Protein AF-A0A5C0B094-F1 (afdb_monomer_lite)

Organism: NCBI:txid1940612

Structure (mmCIF, N/CA/C/O backbone):
data_AF-A0A5C0B094-F1
#
_entry.id   AF-A0A5C0B094-F1
#
loop_
_atom_site.group_PDB
_atom_site.id
_atom_site.type_symbol
_atom_site.label_atom_id
_atom_site.label_alt_id
_atom_site.label_comp_id
_atom_site.label_asym_id
_atom_site.label_entity_id
_atom_site.label_seq_id
_atom_site.pdbx_PDB_ins_code
_atom_site.Cartn_x
_atom_site.Cartn_y
_atom_site.Cartn_z
_atom_site.occupancy
_atom_site.B_iso_or_equiv
_atom_site.auth_seq_id
_atom_site.auth_comp_id
_atom_site.auth_asym_id
_atom_site.auth_atom_id
_atom_site.pdbx_PDB_model_num
ATOM 1 N N . MET A 1 1 ? -52.203 -20.113 34.987 1.00 42.91 1 MET A N 1
ATOM 2 C CA . MET A 1 1 ? -51.969 -19.910 36.433 1.00 42.91 1 MET A CA 1
ATOM 3 C C . MET A 1 1 ? -53.303 -20.108 37.128 1.00 42.91 1 MET A C 1
ATOM 5 O O . MET A 1 1 ? -54.180 -19.270 36.985 1.00 42.91 1 MET A O 1
ATOM 9 N N . VAL A 1 2 ? -53.501 -21.287 37.719 1.00 36.19 2 VAL A N 1
ATOM 10 C CA . VAL A 1 2 ? -54.739 -21.667 38.413 1.00 36.19 2 VAL A CA 1
ATOM 11 C C . VAL A 1 2 ? -54.626 -21.264 39.882 1.00 36.19 2 VAL A C 1
ATOM 13 O O . VAL A 1 2 ? -53.542 -21.232 40.456 1.00 36.19 2 VAL A O 1
ATOM 16 N N . HIS A 1 3 ? -55.773 -20.882 40.415 1.00 33.16 3 HIS A N 1
ATOM 17 C CA . HIS A 1 3 ? -56.040 -20.144 41.636 1.00 33.16 3 HIS A CA 1
ATOM 18 C C . HIS A 1 3 ? -56.292 -21.091 42.838 1.00 33.16 3 HIS A C 1
ATOM 20 O O . HIS A 1 3 ? -56.773 -22.201 42.637 1.00 33.16 3 HIS A O 1
ATOM 26 N N . ILE A 1 4 ? -56.118 -20.549 44.058 1.00 37.25 4 ILE A N 1
ATOM 27 C CA . ILE A 1 4 ? -56.856 -20.841 45.321 1.00 37.25 4 ILE A CA 1
ATOM 28 C C . ILE A 1 4 ? -56.280 -21.868 46.325 1.00 37.25 4 ILE A C 1
ATOM 30 O O . ILE A 1 4 ? -55.996 -23.012 45.996 1.00 37.25 4 ILE A O 1
ATOM 34 N N . GLY A 1 5 ? -56.267 -21.437 47.602 1.00 34.44 5 GLY A N 1
ATOM 35 C CA . GLY A 1 5 ? -56.317 -22.264 48.825 1.00 34.44 5 GLY A CA 1
ATOM 36 C C . GLY A 1 5 ? -55.615 -21.590 50.021 1.00 34.44 5 GLY A C 1
ATOM 37 O O . GLY A 1 5 ? -54.413 -21.747 50.166 1.00 34.44 5 GLY A O 1
ATOM 38 N N . ALA A 1 6 ? -56.227 -20.621 50.720 1.00 42.66 6 ALA A N 1
ATOM 39 C CA . ALA A 1 6 ? -57.055 -20.767 51.943 1.00 42.66 6 ALA A CA 1
ATOM 40 C C . ALA A 1 6 ? -56.254 -21.266 53.184 1.00 42.66 6 ALA A C 1
ATOM 42 O O . ALA A 1 6 ? -55.751 -22.377 53.155 1.00 42.66 6 ALA A O 1
ATOM 43 N N . ASN A 1 7 ? -55.892 -20.440 54.182 1.00 38.09 7 ASN A N 1
ATOM 44 C CA . ASN A 1 7 ? -56.638 -19.864 55.332 1.00 38.09 7 ASN A CA 1
ATOM 45 C C . ASN A 1 7 ? -56.993 -20.844 56.483 1.00 38.09 7 ASN A C 1
ATOM 47 O O . ASN A 1 7 ? -57.361 -21.981 56.222 1.00 38.09 7 ASN A O 1
ATOM 51 N N . LEU A 1 8 ? -56.986 -20.300 57.718 1.00 37.22 8 LEU A N 1
ATOM 52 C CA . LEU A 1 8 ? -57.382 -20.838 59.048 1.00 37.22 8 LEU A CA 1
ATOM 53 C C . LEU A 1 8 ? -56.325 -21.600 59.888 1.00 37.22 8 LEU A C 1
ATOM 55 O O . LEU A 1 8 ? -55.592 -22.413 59.353 1.00 37.22 8 LEU A O 1
ATOM 59 N N . VAL A 1 9 ? -56.240 -21.531 61.230 1.00 35.84 9 VAL A N 1
ATOM 60 C CA . VAL A 1 9 ? -56.670 -20.640 62.347 1.00 35.84 9 VAL A CA 1
ATOM 61 C C . VAL A 1 9 ? -56.377 -21.437 63.645 1.00 35.84 9 VAL A C 1
ATOM 63 O O . VAL A 1 9 ? -56.711 -22.611 63.723 1.00 35.84 9 VAL A O 1
ATOM 66 N N . TYR A 1 10 ? -55.741 -20.778 64.624 1.00 33.78 10 TYR A N 1
ATOM 67 C CA . TYR A 1 10 ? -55.769 -20.928 66.099 1.00 33.78 10 TYR A CA 1
ATOM 68 C C . TYR A 1 10 ? -55.875 -22.298 66.807 1.00 33.78 10 TYR A C 1
ATOM 70 O O . TYR A 1 10 ? -56.835 -23.044 66.635 1.00 33.78 10 TYR A O 1
ATOM 78 N N . ARG A 1 11 ? -55.058 -22.455 67.866 1.00 35.25 11 ARG A N 1
ATOM 79 C CA . ARG A 1 11 ? -55.549 -22.909 69.186 1.00 35.25 11 ARG A CA 1
ATOM 80 C C . ARG A 1 11 ? -54.602 -22.525 70.332 1.00 35.25 11 ARG A C 1
ATOM 82 O O . ARG A 1 11 ? -53.467 -22.984 70.386 1.00 35.25 11 ARG A O 1
ATOM 89 N N . LEU A 1 12 ? -55.102 -21.692 71.247 1.00 39.09 12 LEU A N 1
ATOM 90 C CA . LEU A 1 12 ? -54.618 -21.573 72.624 1.00 39.09 12 LEU A CA 1
ATOM 91 C C . LEU A 1 12 ? -55.145 -22.760 73.440 1.00 39.09 12 LEU A C 1
ATOM 93 O O . LEU A 1 12 ? -56.328 -23.075 73.329 1.00 39.09 12 LEU A O 1
ATOM 97 N N . SER A 1 13 ? -54.308 -23.304 74.325 1.00 37.84 13 SER A N 1
ATOM 98 C CA . SER A 1 13 ? -54.742 -24.080 75.491 1.00 37.84 13 SER A CA 1
ATOM 99 C C . SER A 1 13 ? -53.797 -23.804 76.661 1.00 37.84 13 SER A C 1
ATOM 101 O O . SER A 1 13 ? -52.600 -24.065 76.580 1.00 37.84 13 SER A O 1
ATOM 103 N N . ALA A 1 14 ? -54.358 -23.250 77.732 1.00 37.66 14 ALA A N 1
ATOM 104 C CA . ALA A 1 14 ? -53.760 -23.123 79.056 1.00 37.66 14 ALA A CA 1
ATOM 105 C C . ALA A 1 14 ? -54.106 -24.358 79.906 1.00 37.66 14 ALA A C 1
ATOM 107 O O . ALA A 1 14 ? -55.192 -24.902 79.721 1.00 37.66 14 ALA A O 1
ATOM 108 N N . HIS A 1 15 ? -53.251 -24.745 80.864 1.00 33.81 15 HIS A N 1
ATOM 109 C CA . HIS A 1 15 ? -53.662 -25.441 82.098 1.00 33.81 15 HIS A CA 1
ATOM 110 C C . HIS A 1 15 ? -52.531 -25.500 83.162 1.00 33.81 15 HIS A C 1
ATOM 112 O O . HIS A 1 15 ? -51.389 -25.192 82.818 1.00 33.81 15 HIS A O 1
ATOM 118 N N . PRO A 1 16 ? -52.847 -25.778 84.450 1.00 53.91 16 PRO A N 1
ATOM 119 C CA . PRO A 1 16 ? -52.242 -25.169 85.634 1.00 53.91 16 PRO A CA 1
ATOM 120 C C . PRO A 1 16 ? -51.626 -26.243 86.568 1.00 53.91 16 PRO A C 1
ATOM 122 O O . PRO A 1 16 ? -51.658 -27.424 86.248 1.00 53.91 16 PRO A O 1
ATOM 125 N N . ASP A 1 17 ? -51.034 -25.828 87.694 1.00 35.38 17 ASP A N 1
ATOM 126 C CA . ASP A 1 17 ? -51.222 -26.404 89.046 1.00 35.38 17 ASP A CA 1
ATOM 127 C C . ASP A 1 17 ? -50.037 -26.135 90.006 1.00 35.38 17 ASP A C 1
ATOM 129 O O . ASP A 1 17 ? -48.860 -26.203 89.660 1.00 35.38 17 ASP A O 1
ATOM 133 N N . CYS A 1 18 ? -50.432 -25.772 91.231 1.00 27.92 18 CYS A N 1
ATOM 134 C CA . CYS A 1 18 ? -49.717 -25.446 92.484 1.00 27.92 18 CYS A CA 1
ATOM 135 C C . CYS A 1 18 ? -49.168 -26.709 93.230 1.00 27.92 18 CYS A C 1
ATOM 137 O O . CYS A 1 18 ? -49.276 -27.790 92.659 1.00 27.92 18 CYS A O 1
ATOM 139 N N . PRO A 1 19 ? -48.747 -26.711 94.536 1.00 46.91 19 PRO A N 1
ATOM 140 C CA . PRO A 1 19 ? -48.238 -25.682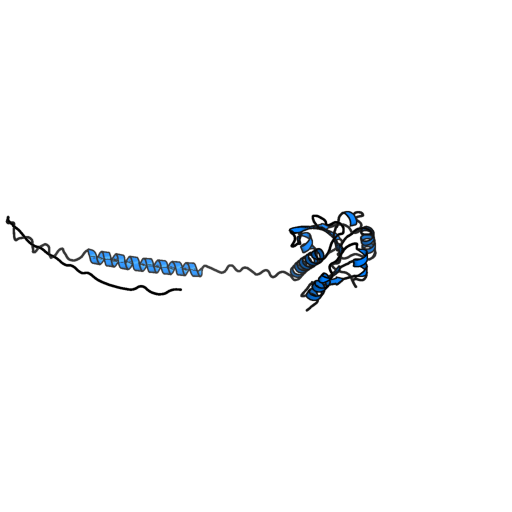 95.482 1.00 46.91 19 PRO A CA 1
ATOM 141 C C . PRO A 1 19 ? -46.984 -26.089 96.340 1.00 46.91 19 PRO A C 1
ATOM 143 O O . PRO A 1 19 ? -46.511 -27.218 96.348 1.00 46.91 19 PRO A O 1
ATOM 146 N N . ALA A 1 20 ? -46.516 -25.099 97.120 1.00 37.19 20 ALA A N 1
ATOM 147 C CA . ALA A 1 20 ? -45.678 -25.027 98.343 1.00 37.19 20 ALA A CA 1
ATOM 148 C C . ALA A 1 20 ? -45.355 -26.268 99.223 1.00 37.19 20 ALA A C 1
ATOM 150 O O . ALA A 1 20 ? -46.263 -27.043 99.492 1.00 37.19 20 ALA A O 1
ATOM 151 N N . TYR A 1 21 ? -44.164 -26.279 99.888 1.00 28.89 21 TYR A N 1
ATOM 152 C CA . TYR A 1 21 ? -44.051 -26.398 101.371 1.00 28.89 21 TYR A CA 1
ATOM 153 C C . TYR A 1 21 ? -42.651 -26.206 102.052 1.00 28.89 21 TYR A C 1
ATOM 155 O O . TYR A 1 21 ? -41.648 -26.742 101.601 1.00 28.89 21 TYR A O 1
ATOM 163 N N . ARG A 1 22 ? -42.694 -25.555 103.239 1.00 33.38 22 ARG A N 1
ATOM 164 C CA . ARG A 1 22 ? -41.908 -25.660 104.514 1.00 33.38 22 ARG A CA 1
ATOM 165 C C . ARG A 1 22 ? -40.451 -25.118 104.707 1.00 33.38 22 ARG A C 1
ATOM 167 O O . ARG A 1 22 ? -39.481 -25.639 104.181 1.00 33.38 22 ARG A O 1
ATOM 174 N N . ARG A 1 23 ? -40.337 -24.126 105.624 1.00 39.03 23 ARG A N 1
ATOM 175 C CA . ARG A 1 23 ? -39.177 -23.653 106.463 1.00 39.03 23 ARG A CA 1
ATOM 176 C C . ARG A 1 23 ? -38.943 -24.605 107.691 1.00 39.03 23 ARG A C 1
ATOM 178 O O . ARG A 1 23 ? -39.805 -25.480 107.804 1.00 39.03 23 ARG A O 1
ATOM 185 N N . PRO A 1 24 ? -37.974 -24.464 108.668 1.00 44.94 24 PRO A N 1
ATOM 186 C CA . PRO A 1 24 ? -37.233 -23.254 109.142 1.00 44.94 24 PRO A CA 1
ATOM 187 C C . PRO A 1 24 ? -35.789 -23.401 109.754 1.00 44.94 24 PRO A C 1
ATOM 189 O O . PRO A 1 24 ? -35.193 -24.467 109.722 1.00 44.94 24 PRO A O 1
ATOM 192 N N . ALA A 1 25 ? -35.316 -22.300 110.390 1.00 30.53 25 ALA A N 1
ATOM 193 C CA . ALA A 1 25 ? -34.188 -22.106 111.343 1.00 30.53 25 ALA A CA 1
ATOM 194 C C . ALA A 1 25 ? -32.814 -21.708 110.736 1.00 30.53 25 ALA A C 1
ATOM 196 O O . ALA A 1 25 ? -32.435 -22.220 109.700 1.00 30.53 25 ALA A O 1
ATOM 197 N N . CYS A 1 26 ? -31.994 -20.795 111.282 1.00 30.28 26 CYS A N 1
ATOM 198 C CA . CYS A 1 26 ? -31.937 -20.204 112.619 1.00 30.28 26 CYS A CA 1
ATOM 199 C C . CYS A 1 26 ? -31.184 -18.841 112.608 1.00 30.28 26 CYS A C 1
ATOM 201 O O . CYS A 1 26 ? -30.112 -18.733 112.027 1.00 30.28 26 CYS A O 1
ATOM 203 N N . ARG A 1 27 ? -31.772 -17.822 113.256 1.00 33.25 27 ARG A N 1
ATOM 204 C CA . ARG A 1 27 ? -31.169 -16.771 114.117 1.00 33.25 27 ARG A CA 1
ATOM 205 C C . ARG A 1 27 ? -29.720 -16.304 113.829 1.00 33.25 27 ARG A C 1
ATOM 207 O O . ARG A 1 27 ? -28.769 -17.014 114.126 1.00 33.25 27 ARG A O 1
ATOM 214 N N . GLY A 1 28 ? -29.549 -15.037 113.433 1.00 30.48 28 GLY A N 1
ATOM 215 C CA . GLY A 1 28 ? -28.223 -14.411 113.399 1.00 30.48 28 GLY A CA 1
ATOM 216 C C . GLY A 1 28 ? -28.200 -12.921 113.050 1.00 30.48 28 GLY A C 1
ATOM 217 O O . GLY A 1 28 ? -27.904 -12.558 111.925 1.00 30.48 28 GLY A O 1
ATOM 218 N N . ILE A 1 29 ? -28.431 -12.084 114.062 1.00 40.84 29 ILE A N 1
ATOM 219 C CA . ILE A 1 29 ? -27.673 -10.839 114.289 1.00 40.84 29 ILE A CA 1
ATOM 220 C C . ILE A 1 29 ? -28.036 -9.633 113.400 1.00 40.84 29 ILE A C 1
ATOM 222 O O . ILE A 1 29 ? -27.498 -9.335 112.337 1.00 40.84 29 ILE A O 1
ATOM 226 N N . PHE A 1 30 ? -28.951 -8.876 113.986 1.00 42.19 30 PHE A N 1
ATOM 227 C CA . PHE A 1 30 ? -29.406 -7.534 113.674 1.00 42.19 30 PHE A CA 1
ATOM 228 C C . PHE A 1 30 ? -28.309 -6.502 114.026 1.00 42.19 30 PHE A C 1
ATOM 230 O O . PHE A 1 30 ? -28.431 -5.819 115.033 1.00 42.19 30 PHE A O 1
ATOM 237 N N . GLN A 1 31 ? -27.189 -6.415 113.285 1.00 44.16 31 GLN A N 1
ATOM 238 C CA . GLN A 1 31 ? -26.173 -5.380 113.596 1.00 44.16 31 GLN A CA 1
ATOM 239 C C . GLN A 1 31 ? -25.167 -5.002 112.485 1.00 44.16 31 GLN A C 1
ATOM 241 O O . GLN A 1 31 ? -24.074 -4.539 112.788 1.00 44.16 31 GLN A O 1
ATOM 246 N N . LEU A 1 32 ? -25.510 -5.151 111.197 1.00 42.59 32 LEU A N 1
ATOM 247 C CA . LEU A 1 32 ? -24.609 -4.789 110.075 1.00 42.59 32 LEU A CA 1
ATOM 248 C C . LEU A 1 32 ? -25.243 -3.902 108.984 1.00 42.59 32 LEU A C 1
ATOM 250 O O . LEU A 1 32 ? -24.597 -3.579 107.988 1.00 42.59 32 LEU A O 1
ATOM 254 N N . PHE A 1 33 ? -26.485 -3.446 109.172 1.00 43.88 33 PHE A N 1
ATOM 255 C CA . PHE A 1 33 ? -27.233 -2.743 108.120 1.00 43.88 33 PHE A CA 1
ATOM 256 C C . PHE A 1 33 ? -26.953 -1.237 107.978 1.00 43.88 33 PHE A C 1
ATOM 258 O O . PHE A 1 33 ? -27.402 -0.652 106.998 1.00 43.88 33 PHE A O 1
ATOM 265 N N . LEU A 1 34 ? -26.174 -0.603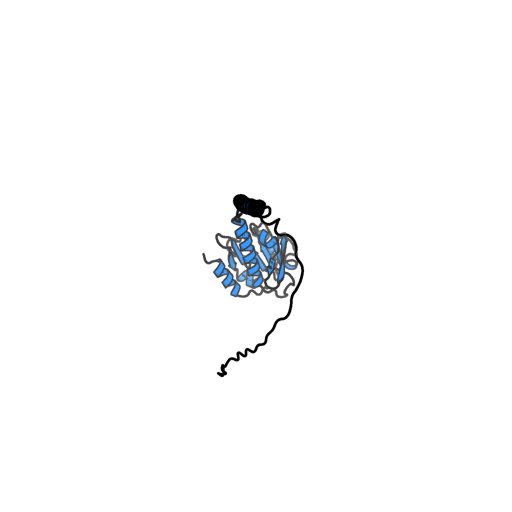 108.865 1.00 43.78 34 LEU A N 1
ATOM 266 C CA . LEU A 1 34 ? -25.844 0.828 108.722 1.00 43.78 34 LEU A CA 1
ATOM 267 C C . LEU A 1 34 ? -24.475 1.125 108.085 1.00 43.78 34 LEU A C 1
ATOM 269 O O . LEU A 1 34 ? -24.241 2.256 107.674 1.00 43.78 34 LEU A O 1
ATOM 273 N N . ILE A 1 35 ? -23.586 0.136 107.942 1.00 44.19 35 ILE A N 1
ATOM 274 C CA . ILE A 1 35 ? -22.227 0.368 107.404 1.00 44.19 35 ILE A CA 1
ATOM 275 C C . ILE A 1 35 ? -22.131 0.027 105.903 1.00 44.19 35 ILE A C 1
ATOM 277 O O . ILE A 1 35 ? -21.307 0.596 105.191 1.00 44.19 35 ILE A O 1
ATOM 281 N N . SER A 1 36 ? -23.039 -0.796 105.362 1.00 43.00 36 SER A N 1
ATOM 282 C CA . SER A 1 36 ? -23.061 -1.109 103.918 1.00 43.00 36 SER A CA 1
ATOM 283 C C . SER A 1 36 ? -23.667 -0.011 103.030 1.00 43.00 36 SER A C 1
ATOM 285 O O . SER A 1 36 ? -23.481 -0.049 101.816 1.00 43.00 36 SER A O 1
ATOM 287 N N . PHE A 1 37 ? -24.363 0.986 103.589 1.00 45.00 37 PHE A N 1
ATOM 288 C CA . PHE A 1 37 ? -25.026 2.015 102.773 1.00 45.00 37 PHE A CA 1
ATOM 289 C C . PHE A 1 37 ? -24.118 3.209 102.419 1.00 45.00 37 PHE A C 1
ATOM 291 O O . PHE A 1 37 ? -24.339 3.860 101.402 1.00 45.00 37 PHE A O 1
ATOM 298 N N . LEU A 1 38 ? -23.042 3.461 103.178 1.00 45.78 38 LEU A N 1
ATOM 299 C CA . LEU A 1 38 ? -22.130 4.591 102.921 1.00 45.78 38 LEU A CA 1
ATOM 300 C C . LEU A 1 38 ? -20.910 4.250 102.044 1.00 45.78 38 LEU A C 1
ATOM 302 O O . LEU A 1 38 ? -20.264 5.158 101.533 1.00 45.78 38 LEU A O 1
ATOM 306 N N . LEU A 1 39 ? -20.634 2.969 101.777 1.00 45.25 39 LEU A N 1
ATOM 307 C CA . LEU A 1 39 ? -19.589 2.534 100.828 1.00 45.25 39 LEU A CA 1
ATOM 308 C C . LEU A 1 39 ? -20.129 2.213 99.419 1.00 45.25 39 LEU A C 1
ATOM 310 O O . LEU A 1 39 ? -19.371 1.831 98.531 1.00 45.25 39 LEU A O 1
ATOM 314 N N . SER A 1 40 ? -21.432 2.411 99.183 1.00 50.41 40 SER A N 1
ATOM 315 C CA . SER A 1 40 ? -22.095 2.155 97.894 1.00 50.41 40 SER A CA 1
ATOM 316 C C . SER A 1 40 ? -22.071 3.347 96.919 1.00 50.41 40 SER A C 1
ATOM 318 O O . SER A 1 40 ? -22.579 3.220 95.797 1.00 50.41 40 SER A O 1
ATOM 320 N N . LEU A 1 41 ? -21.491 4.503 97.269 1.00 48.44 41 LEU A N 1
ATOM 321 C CA . LEU A 1 41 ? -21.386 5.622 96.323 1.00 48.44 41 LEU A CA 1
ATOM 322 C C . LEU A 1 41 ? -20.158 5.500 95.393 1.00 48.44 41 LEU A C 1
ATOM 324 O O . LEU A 1 41 ? -19.124 6.129 95.560 1.00 48.44 41 LEU A O 1
ATOM 328 N N . GLN A 1 42 ? -20.374 4.697 94.348 1.00 55.31 42 GLN A N 1
ATOM 329 C CA . GLN A 1 42 ? -19.994 4.933 92.945 1.00 55.31 42 GLN A CA 1
ATOM 330 C C . GLN A 1 42 ? -18.505 4.973 92.512 1.00 55.31 42 GLN A C 1
ATOM 332 O O . GLN A 1 42 ? -17.994 6.032 92.154 1.00 55.31 42 GLN A O 1
ATOM 337 N N . PRO A 1 43 ? -17.874 3.808 92.250 1.00 48.06 43 PRO A N 1
ATOM 338 C CA . PRO A 1 43 ? -16.715 3.707 91.352 1.00 48.06 43 PRO A CA 1
ATOM 339 C C . PRO A 1 43 ? -17.094 3.397 89.884 1.00 48.06 43 PRO A C 1
ATOM 341 O O . PRO A 1 43 ? -16.265 3.491 88.978 1.00 48.06 43 PRO A O 1
ATOM 344 N N . SER A 1 44 ? -18.346 3.017 89.600 1.00 51.75 44 SER A N 1
ATOM 345 C CA . SER A 1 44 ? -18.745 2.468 88.292 1.00 51.75 44 SER A CA 1
ATOM 346 C C . SER A 1 44 ? -19.170 3.517 87.256 1.00 51.75 44 SER A C 1
ATOM 348 O O . SER A 1 44 ? -19.020 3.278 86.055 1.00 51.75 44 SER A O 1
ATOM 350 N N . LEU A 1 45 ? -19.652 4.694 87.676 1.00 51.34 45 LEU A N 1
ATOM 351 C CA . LEU A 1 45 ? -20.075 5.758 86.754 1.00 51.34 45 LEU A CA 1
ATOM 352 C C . LEU A 1 45 ? -18.912 6.633 86.269 1.00 51.34 45 LEU A C 1
ATOM 354 O O . LEU A 1 45 ? -18.925 7.054 85.112 1.00 51.34 45 LEU A O 1
ATOM 358 N N . LEU A 1 46 ? -17.875 6.839 87.088 1.00 50.50 46 LEU A N 1
ATOM 359 C CA . LEU A 1 46 ? -16.676 7.580 86.678 1.00 50.50 46 LEU A CA 1
ATOM 360 C C . LEU A 1 46 ? -15.884 6.800 85.615 1.00 50.50 46 LEU A C 1
ATOM 362 O O . LEU A 1 46 ? -15.501 7.354 84.587 1.00 50.50 46 LEU A O 1
ATOM 366 N N . ARG A 1 47 ? -15.750 5.477 85.793 1.00 51.69 47 ARG A N 1
ATOM 367 C CA . ARG A 1 47 ? -15.085 4.576 84.835 1.00 51.69 47 ARG A CA 1
ATOM 368 C C . ARG A 1 47 ? -15.830 4.492 83.497 1.00 51.69 47 ARG A C 1
ATOM 370 O O . ARG A 1 47 ? -15.202 4.473 82.441 1.00 51.69 47 ARG A O 1
ATOM 377 N N . ARG A 1 48 ? -17.170 4.504 83.527 1.00 50.19 48 ARG A N 1
ATOM 378 C CA . ARG A 1 48 ? -18.020 4.543 82.321 1.00 50.19 48 ARG A CA 1
ATOM 379 C C . ARG A 1 48 ? -17.968 5.900 81.614 1.00 50.19 48 ARG A C 1
ATOM 381 O O . ARG A 1 48 ? -17.921 5.928 80.385 1.00 50.19 48 ARG A O 1
ATOM 388 N N . ARG A 1 49 ? -17.915 7.013 82.358 1.00 50.56 49 ARG A N 1
ATOM 389 C CA . ARG A 1 49 ? -17.753 8.359 81.782 1.00 50.56 49 ARG A CA 1
ATOM 390 C C . ARG A 1 49 ? -16.374 8.539 81.141 1.00 50.56 49 ARG A C 1
ATOM 392 O O . ARG A 1 49 ? -16.340 8.927 79.976 1.00 50.56 49 ARG A O 1
ATOM 399 N N . LEU A 1 50 ? -15.277 8.153 81.808 1.00 51.12 50 LEU A N 1
ATOM 400 C CA . LEU A 1 50 ? -13.927 8.188 81.220 1.00 51.12 50 LEU A CA 1
ATOM 401 C C . LEU A 1 50 ? -13.819 7.315 79.959 1.00 51.12 50 LEU A C 1
ATOM 403 O O . LEU A 1 50 ? -13.310 7.782 78.945 1.00 51.12 50 LEU A O 1
ATOM 407 N N . ALA A 1 51 ? -14.365 6.095 79.972 1.00 54.91 51 ALA A N 1
ATOM 408 C CA . ALA A 1 51 ? -14.372 5.225 78.792 1.00 54.91 51 ALA A CA 1
ATOM 409 C C . ALA A 1 51 ? -15.203 5.805 77.629 1.00 54.91 51 ALA A C 1
ATOM 411 O O . ALA A 1 51 ? -14.823 5.668 76.468 1.00 54.91 51 ALA A O 1
ATOM 412 N N . SER A 1 52 ? -16.317 6.489 77.920 1.00 53.75 52 SER A N 1
ATOM 413 C CA . SER A 1 52 ? -17.160 7.124 76.896 1.00 53.75 52 SER A CA 1
ATOM 414 C C . SER A 1 52 ? -16.514 8.362 76.265 1.00 53.75 52 SER A C 1
ATOM 416 O O . SER A 1 52 ? -16.635 8.562 75.057 1.00 53.75 52 SER A O 1
ATOM 418 N N . VAL A 1 53 ? -15.782 9.155 77.055 1.00 59.31 53 VAL A N 1
ATOM 419 C CA . VAL A 1 53 ? -15.020 10.319 76.578 1.00 59.31 53 VAL A CA 1
ATOM 420 C C . VAL A 1 53 ? -13.819 9.852 75.758 1.00 59.31 53 VAL A C 1
ATOM 422 O O . VAL A 1 53 ? -13.612 10.341 74.653 1.00 59.31 53 VAL A O 1
ATOM 425 N N . HIS A 1 54 ? -13.106 8.820 76.219 1.00 58.19 54 HIS A N 1
ATOM 426 C CA . HIS A 1 54 ? -11.982 8.231 75.490 1.00 58.19 54 HIS A CA 1
ATOM 427 C C . HIS A 1 54 ? -12.418 7.620 74.147 1.00 58.19 54 HIS A C 1
ATOM 429 O O . HIS A 1 54 ? -11.732 7.780 73.140 1.00 58.19 54 HIS A O 1
ATOM 435 N N . ARG A 1 55 ? -13.589 6.968 74.092 1.00 57.84 55 ARG A N 1
ATOM 436 C CA . ARG A 1 55 ? -14.145 6.397 72.853 1.00 57.84 55 ARG A CA 1
ATOM 437 C C . ARG A 1 55 ? -14.593 7.480 71.863 1.00 57.84 55 ARG A C 1
ATOM 439 O O . ARG A 1 55 ? -14.397 7.310 70.666 1.00 57.84 55 ARG A O 1
ATOM 446 N N . ARG A 1 56 ? -15.136 8.604 72.352 1.00 62.00 56 ARG A N 1
ATOM 447 C CA . ARG A 1 56 ? -15.509 9.773 71.529 1.00 62.00 56 ARG A CA 1
ATOM 448 C C . ARG A 1 56 ? -14.286 10.537 71.008 1.00 62.00 56 ARG A C 1
ATOM 450 O O . ARG A 1 56 ? -14.282 10.905 69.840 1.00 62.00 56 ARG A O 1
ATOM 457 N N . CYS A 1 57 ? -13.235 10.699 71.816 1.00 59.78 57 CYS A N 1
ATOM 458 C CA . CYS A 1 57 ? -11.969 11.291 71.370 1.00 59.78 57 CYS A CA 1
ATOM 459 C C . CYS A 1 57 ? -11.251 10.409 70.341 1.00 59.78 57 CYS A C 1
ATOM 461 O O . CYS A 1 57 ? -10.811 10.921 69.318 1.00 59.78 57 CYS A O 1
ATOM 463 N N . LEU A 1 58 ? -11.187 9.088 70.553 1.00 58.50 58 LEU A N 1
ATOM 464 C CA . LEU A 1 58 ? -10.592 8.164 69.580 1.00 58.50 58 LEU A CA 1
ATOM 465 C C . LEU A 1 58 ? -11.350 8.165 68.246 1.00 58.50 58 LEU A C 1
ATOM 467 O O . LEU A 1 58 ? -10.718 8.186 67.193 1.00 58.50 58 LEU A O 1
ATOM 471 N N . LEU A 1 59 ? -12.688 8.204 68.273 1.00 59.84 59 LEU A N 1
ATOM 472 C CA . LEU A 1 59 ? -13.507 8.347 67.063 1.00 59.84 59 LEU A CA 1
ATOM 473 C C . LEU A 1 59 ? -13.256 9.688 66.355 1.00 59.84 59 LEU A C 1
ATOM 475 O O . LEU A 1 59 ? -13.076 9.699 65.143 1.00 59.84 59 LEU A O 1
ATOM 479 N N . GLY A 1 60 ? -13.170 10.798 67.095 1.00 63.16 60 GLY A N 1
ATOM 480 C CA . GLY A 1 60 ? -12.861 12.117 66.531 1.00 63.16 60 GLY A CA 1
ATOM 481 C C . GLY A 1 60 ? -11.472 12.191 65.887 1.00 63.16 60 GLY A C 1
ATOM 482 O O . GLY A 1 60 ? -11.343 12.687 64.772 1.00 63.16 60 GLY A O 1
ATOM 483 N N . ILE A 1 61 ? -10.448 11.631 66.542 1.00 66.06 61 ILE A N 1
ATOM 484 C CA . ILE A 1 61 ? -9.069 11.571 66.023 1.00 66.06 61 ILE A CA 1
ATOM 485 C C . ILE A 1 61 ? -8.995 10.681 64.774 1.00 66.06 61 ILE A C 1
ATOM 487 O O . ILE A 1 61 ? -8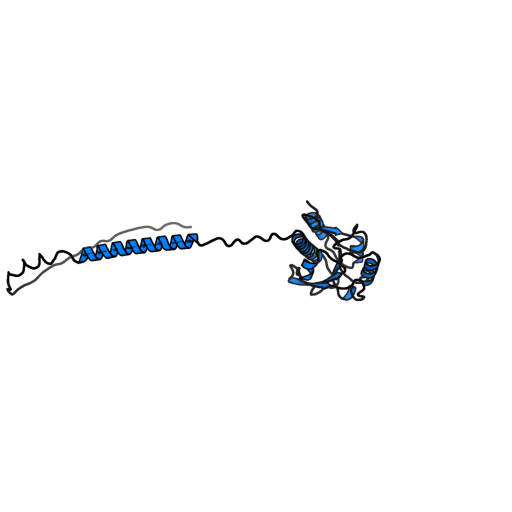.320 11.033 63.810 1.00 66.06 61 ILE A O 1
ATOM 491 N N . SER A 1 62 ? -9.740 9.570 64.753 1.00 61.62 62 SER A N 1
ATOM 492 C CA . SER A 1 62 ? -9.828 8.681 63.584 1.00 61.62 62 SER A CA 1
ATOM 493 C C . SER A 1 62 ? -10.466 9.388 62.384 1.00 61.62 62 SER A C 1
ATOM 495 O O . SER A 1 62 ? -9.961 9.291 61.271 1.00 61.62 62 SER A O 1
ATOM 497 N N . ILE A 1 63 ? -11.546 10.146 62.607 1.00 63.31 63 ILE A N 1
ATOM 498 C CA . ILE A 1 63 ? -12.233 10.906 61.551 1.00 63.31 63 ILE A CA 1
ATOM 499 C C . ILE A 1 63 ? -11.336 12.038 61.020 1.00 63.31 63 ILE A C 1
ATOM 501 O O . ILE A 1 63 ? -11.260 12.234 59.807 1.00 63.31 63 ILE A O 1
ATOM 505 N N . LEU A 1 64 ? -10.600 12.736 61.895 1.00 60.97 64 LEU A N 1
ATOM 506 C CA . LEU A 1 64 ? -9.662 13.786 61.481 1.00 60.97 64 LEU A CA 1
ATOM 507 C C . LEU A 1 64 ? -8.477 13.221 60.677 1.00 60.97 64 LEU A C 1
ATOM 509 O O . LEU A 1 64 ? -8.076 13.819 59.682 1.00 60.97 64 LEU A O 1
ATOM 513 N N . ALA A 1 65 ? -7.952 12.054 61.065 1.00 60.56 65 ALA A N 1
ATOM 514 C CA . ALA A 1 65 ? -6.867 11.375 60.354 1.00 60.56 65 ALA A CA 1
ATOM 515 C C . ALA A 1 65 ? -7.297 10.893 58.957 1.00 60.56 65 ALA A C 1
ATOM 517 O O . ALA A 1 65 ? -6.562 11.080 57.990 1.00 60.56 65 ALA A O 1
ATOM 518 N N . ILE A 1 66 ? -8.513 10.349 58.822 1.00 61.09 66 ILE A N 1
ATOM 519 C CA . ILE A 1 66 ? -9.074 9.948 57.520 1.00 61.09 66 ILE A CA 1
ATOM 520 C C . ILE A 1 66 ? -9.282 11.177 56.618 1.00 61.09 66 ILE A C 1
ATOM 522 O O . ILE A 1 66 ? -8.961 11.128 55.430 1.00 61.09 66 ILE A O 1
ATOM 526 N N . SER A 1 67 ? -9.739 12.301 57.182 1.00 59.59 67 SER A N 1
ATOM 527 C CA . SER A 1 67 ? -9.884 13.563 56.443 1.00 59.59 67 SER A CA 1
ATOM 528 C C . SER A 1 67 ? -8.539 14.141 55.982 1.00 59.59 67 SER A C 1
ATOM 530 O O . SER A 1 67 ? -8.478 14.712 54.896 1.00 59.59 67 SER A O 1
ATOM 532 N N . LEU A 1 68 ? -7.462 13.974 56.761 1.00 57.84 68 LEU A N 1
ATOM 533 C CA . LEU A 1 68 ? -6.105 14.404 56.390 1.00 57.84 68 LEU A CA 1
ATOM 534 C C . LEU A 1 68 ? -5.459 13.495 55.327 1.00 57.84 68 LEU A C 1
ATOM 536 O O . LEU A 1 68 ? -4.666 13.959 54.507 1.00 57.84 68 LEU A O 1
ATOM 540 N N . CYS A 1 69 ? -5.804 12.204 55.302 1.00 54.22 69 CYS A N 1
ATOM 541 C CA . CYS A 1 69 ? -5.368 11.290 54.243 1.00 54.22 69 CYS A CA 1
ATOM 542 C C . CYS A 1 69 ? -6.072 11.576 52.905 1.00 54.22 69 CYS A C 1
ATOM 544 O O . CYS A 1 69 ? -5.447 11.445 51.854 1.00 54.22 69 CYS A O 1
ATOM 546 N N . ALA A 1 70 ? -7.331 12.027 52.929 1.00 54.91 70 ALA A N 1
ATOM 547 C CA . ALA A 1 70 ? -8.080 12.367 51.718 1.00 54.91 70 ALA A CA 1
ATOM 548 C C . ALA A 1 70 ? -7.565 13.639 51.012 1.00 54.91 70 ALA A C 1
ATOM 550 O O . ALA A 1 70 ? -7.688 13.750 49.795 1.00 54.91 70 ALA A O 1
ATOM 551 N N . THR A 1 71 ? -6.934 14.577 51.731 1.00 55.53 71 THR A N 1
ATOM 552 C CA . THR A 1 71 ? -6.377 15.809 51.135 1.00 55.53 71 THR A CA 1
ATOM 553 C C . THR A 1 71 ? -5.025 15.615 50.441 1.00 55.53 71 THR A C 1
ATOM 555 O O . THR A 1 71 ? -4.603 16.482 49.680 1.00 55.53 71 THR A O 1
ATOM 558 N N . ASN A 1 72 ? -4.353 14.479 50.667 1.00 54.44 72 ASN A N 1
ATOM 559 C CA . ASN A 1 72 ? -3.052 14.162 50.064 1.00 54.44 72 ASN A CA 1
ATOM 560 C C . ASN A 1 72 ? -3.140 13.212 48.862 1.00 54.44 72 ASN A C 1
ATOM 562 O O . ASN A 1 72 ? -2.109 12.909 48.261 1.00 54.44 72 ASN A O 1
ATOM 566 N N . ALA A 1 73 ? -4.344 12.798 48.454 1.00 54.72 73 ALA A N 1
ATOM 567 C CA . ALA A 1 73 ? -4.570 12.191 47.146 1.00 54.72 73 ALA A CA 1
ATOM 568 C C . ALA A 1 73 ? -4.489 13.282 46.062 1.00 54.72 73 ALA A C 1
ATOM 570 O O . ALA A 1 73 ? -5.475 13.640 45.421 1.00 54.72 73 ALA A O 1
ATOM 571 N N . ARG A 1 74 ? -3.301 13.876 45.903 1.00 55.59 74 ARG A N 1
ATOM 572 C CA . ARG A 1 74 ? -3.002 14.720 44.753 1.00 55.59 74 ARG A CA 1
ATOM 573 C C . ARG A 1 74 ? -3.098 13.854 43.505 1.00 55.59 74 ARG A C 1
ATOM 575 O O . ARG A 1 74 ? -2.487 12.790 43.428 1.00 55.59 74 ARG A O 1
ATOM 582 N N . ALA A 1 75 ? -3.914 14.338 42.578 1.00 53.94 75 ALA A N 1
ATOM 583 C CA . ALA A 1 75 ? -4.096 13.832 41.235 1.00 53.94 75 ALA A CA 1
ATOM 584 C C . ALA A 1 75 ? -2.755 13.426 40.610 1.00 53.94 75 ALA A C 1
ATOM 586 O O . ALA A 1 75 ? -1.806 14.208 40.583 1.00 53.94 75 ALA A O 1
ATOM 587 N N . GLN A 1 76 ? -2.679 12.199 40.101 1.00 61.12 76 GLN A N 1
ATOM 588 C CA . GLN A 1 76 ? -1.702 11.887 39.069 1.00 61.12 76 GLN A CA 1
ATOM 589 C C . GLN A 1 76 ? -2.138 12.655 37.823 1.00 61.12 76 GLN A C 1
ATOM 591 O O . GLN A 1 76 ? -3.108 12.271 37.170 1.00 61.12 76 GLN A O 1
ATOM 596 N N . ASP A 1 77 ? -1.444 13.751 37.520 1.00 50.62 77 ASP A N 1
ATOM 597 C CA . ASP A 1 77 ? -1.505 14.391 36.210 1.00 50.62 77 ASP A CA 1
ATOM 598 C C . ASP A 1 77 ? -0.958 13.393 35.182 1.00 50.62 77 ASP A C 1
ATOM 600 O O . ASP A 1 77 ? 0.237 13.338 34.890 1.00 50.62 77 ASP A O 1
ATOM 604 N N . ILE A 1 78 ? -1.838 12.547 34.644 1.00 60.97 78 ILE A N 1
ATOM 605 C CA . ILE A 1 78 ? -1.581 11.870 33.379 1.00 60.97 78 ILE A CA 1
ATOM 606 C C . ILE A 1 78 ? -1.630 12.986 32.340 1.00 60.97 78 ILE A C 1
ATOM 608 O O . ILE A 1 78 ? -2.703 13.359 31.866 1.00 60.97 78 ILE A O 1
ATOM 612 N N . ALA A 1 79 ? -0.473 13.563 32.019 1.00 63.19 79 ALA A N 1
ATOM 613 C CA . ALA A 1 79 ? -0.345 14.384 30.829 1.00 63.19 79 ALA A CA 1
ATOM 614 C C . ALA A 1 79 ? -0.794 13.518 29.642 1.00 63.19 79 ALA A C 1
ATOM 61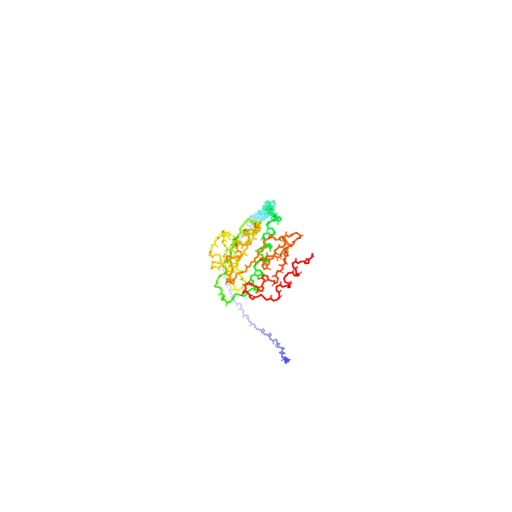6 O O . ALA A 1 79 ? -0.112 12.564 29.265 1.00 63.19 79 ALA A O 1
ATOM 617 N N . LEU A 1 80 ? -1.980 13.801 29.098 1.00 67.19 80 LEU A N 1
ATOM 618 C CA . LEU A 1 80 ? -2.446 13.234 27.839 1.00 67.19 80 LEU A CA 1
ATOM 619 C C . LEU A 1 80 ? -1.454 13.683 26.763 1.00 67.19 80 LEU A C 1
ATOM 621 O O . LEU A 1 80 ? -1.542 14.797 26.251 1.00 67.19 80 LEU A O 1
ATOM 625 N N . VAL A 1 81 ? -0.469 12.835 26.459 1.00 76.75 81 VAL A N 1
ATOM 626 C CA . VAL A 1 81 ? 0.406 13.026 25.303 1.00 76.75 81 VAL A CA 1
ATOM 627 C C . VAL A 1 81 ? -0.479 12.852 24.078 1.00 76.75 81 VAL A C 1
ATOM 629 O O . VAL A 1 81 ? -0.809 11.733 23.686 1.00 76.75 81 VAL A O 1
ATOM 632 N N . GLN A 1 82 ? -0.938 13.970 23.520 1.00 80.88 82 GLN A N 1
ATOM 633 C CA . GLN A 1 82 ? -1.715 13.944 22.295 1.00 80.88 82 GLN A CA 1
ATOM 634 C C . GLN A 1 82 ? -0.781 13.497 21.163 1.00 80.88 82 GLN A C 1
ATOM 636 O O . GLN A 1 82 ? 0.282 14.102 21.000 1.00 80.88 82 GLN A O 1
ATOM 641 N N . PRO A 1 83 ? -1.140 12.460 20.385 1.00 82.88 83 PRO A N 1
ATOM 642 C CA . PRO A 1 83 ? -0.291 12.006 19.297 1.00 82.88 83 PRO A CA 1
ATOM 643 C C . PRO A 1 83 ? -0.086 13.145 18.304 1.00 82.88 83 PRO A C 1
ATOM 645 O O . PRO A 1 83 ? -1.040 13.840 17.931 1.00 82.88 83 PRO A O 1
ATOM 648 N N . SER A 1 84 ? 1.161 13.315 17.876 1.00 90.62 84 SER A N 1
ATOM 649 C CA . SER A 1 84 ? 1.532 14.252 16.823 1.00 90.62 84 SER A CA 1
ATOM 650 C C . SER A 1 84 ? 0.756 13.951 15.540 1.00 90.62 84 SER A C 1
ATOM 652 O O . SER A 1 84 ? 0.296 12.829 15.309 1.00 90.62 84 SER A O 1
ATOM 654 N N . LEU A 1 85 ? 0.627 14.946 14.661 1.00 91.12 85 LEU A N 1
ATOM 655 C CA . LEU A 1 85 ? -0.071 14.753 13.391 1.00 91.12 85 LEU A CA 1
ATOM 656 C C . LEU A 1 85 ? 0.527 13.590 12.573 1.00 91.12 85 LEU A C 1
ATOM 658 O O . LEU A 1 85 ? -0.212 12.791 12.003 1.00 91.12 85 LEU A O 1
ATOM 662 N N . ILE A 1 86 ? 1.856 13.459 12.560 1.00 90.94 86 ILE A N 1
ATOM 663 C CA . ILE A 1 86 ? 2.554 12.384 11.842 1.00 90.94 86 ILE A CA 1
ATOM 664 C C . ILE A 1 86 ? 2.233 11.010 12.437 1.00 90.94 86 ILE A C 1
ATOM 666 O O . ILE A 1 86 ? 2.026 10.059 11.686 1.00 90.94 86 ILE A O 1
ATOM 670 N N . GLU A 1 87 ? 2.131 10.884 13.762 1.00 92.56 87 GLU A N 1
ATOM 671 C CA . GLU A 1 87 ? 1.731 9.626 14.406 1.00 92.56 87 GLU A CA 1
ATOM 672 C C . GLU A 1 87 ? 0.288 9.248 14.064 1.00 92.56 87 GLU A C 1
ATOM 674 O O . GLU A 1 87 ? 0.016 8.087 13.752 1.00 92.56 87 GLU A O 1
ATOM 679 N N . GLN A 1 88 ? -0.626 10.224 14.055 1.00 92.56 88 GLN A N 1
ATOM 680 C CA . GLN A 1 88 ? -2.018 10.006 13.651 1.00 92.56 88 GLN A CA 1
ATOM 681 C C . GLN A 1 88 ? -2.110 9.555 12.187 1.00 92.56 88 GLN A C 1
ATOM 683 O O . GLN A 1 88 ? -2.802 8.585 11.880 1.00 92.56 88 GLN A O 1
ATOM 688 N N . GLN A 1 89 ? -1.372 10.210 11.287 1.00 93.38 89 GLN A N 1
ATOM 689 C CA . GLN A 1 89 ? -1.311 9.836 9.873 1.00 93.38 89 GLN A CA 1
ATOM 690 C C . GLN A 1 89 ? -0.683 8.455 9.677 1.00 93.38 89 GLN A C 1
ATOM 692 O O . GLN A 1 89 ? -1.214 7.647 8.925 1.00 93.38 89 GLN A O 1
ATOM 697 N N . THR A 1 90 ? 0.392 8.142 10.398 1.00 94.94 90 THR A N 1
ATOM 698 C CA . THR A 1 90 ? 1.051 6.829 10.358 1.00 94.94 90 THR A CA 1
ATOM 699 C C . THR A 1 90 ? 0.105 5.711 10.803 1.00 94.94 90 THR A C 1
ATOM 701 O O . THR A 1 90 ? 0.062 4.646 10.185 1.00 94.94 90 THR A O 1
ATOM 704 N N . ALA A 1 91 ? -0.690 5.947 11.852 1.00 94.56 91 ALA A N 1
ATOM 705 C CA . ALA A 1 91 ? -1.722 5.012 12.291 1.00 94.56 91 ALA A CA 1
ATOM 706 C C . ALA A 1 91 ? -2.832 4.857 11.237 1.00 94.56 91 ALA A C 1
ATOM 708 O O . ALA A 1 91 ? -3.184 3.736 10.877 1.00 94.56 91 ALA A O 1
ATOM 709 N N . ALA A 1 92 ? -3.317 5.961 10.665 1.00 94.12 92 ALA A N 1
ATOM 710 C CA . ALA A 1 92 ? -4.337 5.924 9.620 1.00 94.12 92 ALA A CA 1
ATOM 711 C C . ALA A 1 92 ? -3.851 5.220 8.338 1.00 94.12 92 ALA A C 1
ATOM 713 O O . ALA A 1 92 ? -4.592 4.435 7.749 1.00 94.12 92 ALA A O 1
ATOM 714 N N . VAL A 1 93 ? -2.600 5.444 7.919 1.00 95.81 93 VAL A N 1
ATOM 715 C CA . VAL A 1 93 ? -1.970 4.738 6.791 1.00 95.81 93 VAL A CA 1
ATOM 716 C C . VAL A 1 93 ? -1.924 3.240 7.066 1.00 95.81 93 VAL A C 1
ATOM 718 O O . VAL A 1 93 ? -2.321 2.455 6.206 1.00 95.81 93 VAL A O 1
ATOM 721 N N . LYS A 1 94 ? -1.505 2.833 8.270 1.00 96.50 94 LYS A N 1
ATOM 722 C CA . LYS A 1 94 ? -1.502 1.423 8.680 1.00 96.50 94 LYS A CA 1
ATOM 723 C C . LYS A 1 94 ? -2.890 0.793 8.533 1.00 96.50 94 LYS A C 1
ATOM 725 O O . LYS A 1 94 ? -3.006 -0.281 7.942 1.00 96.50 94 LYS A O 1
ATOM 730 N N . ASP A 1 95 ? -3.930 1.467 9.018 1.00 94.94 95 ASP A N 1
ATOM 731 C CA . ASP A 1 95 ? -5.309 0.974 8.954 1.00 94.94 95 ASP A CA 1
ATOM 732 C C . ASP A 1 95 ? -5.820 0.871 7.511 1.00 94.94 95 ASP A C 1
ATOM 734 O O . ASP A 1 95 ? -6.433 -0.133 7.135 1.00 94.94 95 ASP A O 1
ATOM 738 N N . VAL A 1 96 ? -5.528 1.872 6.672 1.00 95.38 96 VAL A N 1
ATOM 739 C CA . VAL A 1 96 ? -5.888 1.851 5.248 1.00 95.38 96 VAL A CA 1
ATOM 740 C C . VAL A 1 96 ? -5.172 0.714 4.525 1.00 95.38 96 VAL A C 1
ATOM 742 O O . VAL A 1 96 ? -5.834 -0.056 3.832 1.00 95.38 96 VAL A O 1
ATOM 745 N N . VAL A 1 97 ? -3.859 0.547 4.712 1.00 97.00 97 VAL A N 1
ATOM 746 C CA . VAL A 1 97 ? -3.085 -0.543 4.091 1.00 97.00 97 VAL A CA 1
ATOM 747 C C . VAL A 1 97 ? -3.633 -1.906 4.516 1.00 97.00 97 VAL A C 1
ATOM 749 O O . VAL A 1 97 ? -3.848 -2.773 3.667 1.00 97.00 97 VAL A O 1
ATOM 752 N N . LEU A 1 98 ? -3.932 -2.098 5.804 1.00 96.25 98 LEU A N 1
ATOM 753 C CA . LEU A 1 98 ? -4.547 -3.332 6.292 1.00 96.25 98 LEU A CA 1
ATOM 754 C C . LEU A 1 98 ? -5.918 -3.586 5.645 1.00 96.25 98 LEU A C 1
ATOM 756 O O . LEU A 1 98 ? -6.222 -4.715 5.248 1.00 96.25 98 LEU A O 1
ATOM 760 N N . GLY A 1 99 ? -6.719 -2.527 5.505 1.00 94.88 99 GLY A N 1
ATOM 761 C CA . GLY A 1 99 ? -7.991 -2.541 4.795 1.00 94.88 99 GLY A CA 1
ATOM 762 C C . GLY A 1 99 ? -7.827 -2.974 3.341 1.00 94.88 99 GLY A C 1
ATOM 763 O O . GLY A 1 99 ? -8.475 -3.933 2.926 1.00 94.88 99 GLY A O 1
ATOM 764 N N . LEU A 1 100 ? -6.924 -2.343 2.586 1.00 96.38 100 LEU A N 1
ATOM 765 C CA . LEU A 1 100 ? -6.632 -2.683 1.189 1.00 96.38 100 LEU A CA 1
ATOM 766 C C . LEU A 1 100 ? -6.244 -4.160 1.041 1.00 96.38 100 LEU A C 1
ATOM 768 O O . LEU A 1 100 ? -6.847 -4.872 0.239 1.00 96.38 100 LEU A O 1
ATOM 772 N N . LEU A 1 101 ? -5.331 -4.659 1.884 1.00 97.00 101 LEU A N 1
ATOM 773 C CA . LEU A 1 101 ? -4.902 -6.065 1.887 1.00 97.00 101 LEU A CA 1
ATOM 774 C C . LEU A 1 101 ? -6.053 -7.055 2.137 1.00 97.00 101 LEU A C 1
ATOM 776 O O . LEU A 1 101 ? -5.965 -8.215 1.739 1.00 97.00 101 LEU A O 1
ATOM 780 N N . SER A 1 102 ? -7.132 -6.639 2.808 1.00 94.69 102 SER A N 1
ATOM 781 C CA . SER A 1 102 ? -8.291 -7.506 3.071 1.00 94.69 102 SER A CA 1
ATOM 782 C C . SER A 1 102 ? -9.189 -7.722 1.842 1.00 94.69 102 SER A C 1
ATOM 784 O O . SER A 1 102 ? -9.852 -8.762 1.747 1.00 94.69 102 SER A O 1
ATOM 786 N N . TYR A 1 103 ? -9.169 -6.784 0.885 1.00 94.75 103 TYR A N 1
ATOM 787 C CA . TYR A 1 103 ? -9.960 -6.830 -0.354 1.00 94.75 103 TYR A CA 1
ATOM 788 C C . TYR A 1 103 ? -9.238 -7.504 -1.522 1.00 94.75 103 TYR A C 1
ATOM 790 O O . TYR A 1 103 ? -9.854 -7.739 -2.563 1.00 94.75 103 TYR A O 1
ATOM 798 N N . VAL A 1 104 ? -7.954 -7.815 -1.357 1.00 96.56 104 VAL A N 1
ATOM 799 C CA . VAL A 1 104 ? -7.127 -8.464 -2.372 1.00 96.56 104 VAL A CA 1
ATOM 800 C C . VAL A 1 104 ? -7.141 -9.976 -2.170 1.00 96.56 104 VAL A C 1
ATOM 802 O O . VAL A 1 104 ? -7.164 -10.479 -1.040 1.00 96.56 104 VAL A O 1
ATOM 805 N N . ARG A 1 105 ? -7.163 -10.704 -3.284 1.00 96.31 105 ARG A N 1
ATOM 806 C CA . ARG A 1 105 ? -6.991 -12.151 -3.347 1.00 96.31 105 ARG A CA 1
ATOM 807 C C . ARG A 1 105 ? -5.858 -12.488 -4.303 1.00 96.31 105 ARG A C 1
ATOM 809 O O . ARG A 1 105 ? -5.853 -12.027 -5.449 1.00 96.31 105 ARG A O 1
ATOM 816 N N . TRP A 1 106 ? -4.921 -13.291 -3.816 1.00 97.31 106 TRP A N 1
ATOM 817 C CA . TRP A 1 106 ? -3.801 -13.800 -4.604 1.00 97.31 106 TRP A CA 1
ATOM 818 C C . TRP A 1 106 ? -4.217 -15.094 -5.316 1.00 97.31 106 TRP A C 1
ATOM 820 O O . TRP A 1 106 ? -5.023 -15.845 -4.766 1.00 97.31 106 TRP A O 1
ATOM 830 N N . PRO A 1 107 ? -3.676 -15.395 -6.513 1.00 96.50 107 PRO A N 1
ATOM 831 C CA . PRO A 1 107 ? -3.938 -16.664 -7.198 1.00 96.50 107 PRO A CA 1
ATOM 832 C C . PRO A 1 107 ? -3.614 -17.883 -6.326 1.00 96.50 107 PRO A C 1
ATOM 834 O O . PRO A 1 107 ? -4.401 -18.824 -6.253 1.00 96.50 107 PRO A O 1
ATOM 837 N N . THR A 1 108 ? -2.490 -17.809 -5.612 1.00 95.50 108 THR A N 1
ATOM 838 C CA . THR A 1 108 ? -2.105 -18.743 -4.555 1.00 95.50 108 THR A CA 1
ATOM 839 C C . THR A 1 108 ? -2.041 -17.961 -3.253 1.00 95.50 108 THR A C 1
ATOM 841 O O . THR A 1 108 ? -1.178 -17.100 -3.086 1.00 95.50 108 THR A O 1
ATOM 844 N N . GLU A 1 109 ? -2.974 -18.222 -2.341 1.00 95.12 109 GLU A N 1
ATOM 845 C CA . GLU A 1 109 ? -3.069 -17.470 -1.089 1.00 95.12 109 GLU A CA 1
ATOM 846 C C . GLU A 1 109 ? -1.900 -17.799 -0.146 1.00 95.12 109 GLU A C 1
ATOM 848 O O . GLU A 1 109 ? -1.735 -18.959 0.249 1.00 95.12 109 GLU A O 1
ATOM 853 N N . PRO A 1 110 ? -1.096 -16.800 0.264 1.00 95.81 110 PRO A N 1
ATOM 854 C CA . PRO A 1 110 ? 0.011 -17.035 1.175 1.00 95.81 110 PRO A CA 1
ATOM 855 C C . PRO A 1 110 ? -0.488 -17.218 2.617 1.00 95.81 110 PRO A C 1
ATOM 857 O O . PRO A 1 110 ? -1.451 -16.575 3.056 1.00 95.81 110 PRO A O 1
ATOM 860 N N . ALA A 1 111 ? 0.217 -18.052 3.390 1.00 94.88 111 ALA A N 1
ATOM 861 C CA . ALA A 1 111 ? -0.064 -18.271 4.815 1.00 94.88 111 ALA A CA 1
ATOM 862 C C . ALA A 1 111 ? 0.152 -17.002 5.666 1.00 94.88 111 ALA A C 1
ATOM 864 O O . ALA A 1 111 ? -0.519 -16.796 6.676 1.00 94.88 111 ALA A O 1
ATOM 865 N N . GLY A 1 112 ? 1.067 -16.132 5.238 1.00 96.81 112 GLY A N 1
ATOM 866 C CA . GLY A 1 112 ? 1.311 -14.803 5.792 1.00 96.81 112 GLY A CA 1
ATOM 867 C C . GLY A 1 112 ? 1.713 -13.851 4.673 1.00 96.81 112 GLY A C 1
ATOM 868 O O . GLY A 1 112 ? 2.392 -14.263 3.739 1.00 96.81 112 GLY A O 1
ATOM 869 N N . ILE A 1 113 ? 1.284 -12.596 4.756 1.00 98.38 113 ILE A N 1
ATOM 870 C CA . ILE A 1 113 ? 1.555 -11.594 3.721 1.00 98.38 113 ILE A CA 1
ATOM 871 C C . ILE A 1 113 ? 2.939 -10.993 3.969 1.00 98.38 113 ILE A C 1
ATOM 873 O O . ILE A 1 113 ? 3.170 -10.391 5.018 1.00 98.38 113 ILE A O 1
ATOM 877 N N . GLN A 1 114 ? 3.836 -11.121 2.996 1.00 98.44 114 GLN A N 1
ATOM 878 C CA . GLN A 1 114 ? 5.106 -10.398 2.966 1.00 98.44 114 GLN A CA 1
ATOM 879 C C . GLN A 1 114 ? 4.888 -9.018 2.336 1.00 98.44 114 GLN A C 1
ATOM 881 O O . GLN A 1 114 ? 4.559 -8.920 1.151 1.00 98.44 114 GLN A O 1
ATOM 886 N N . LEU A 1 115 ? 5.044 -7.962 3.135 1.00 98.62 115 LEU A N 1
ATOM 887 C CA . LEU A 1 115 ? 4.945 -6.567 2.716 1.00 98.62 115 LEU A CA 1
ATOM 888 C C . LEU A 1 115 ? 6.349 -5.968 2.593 1.00 98.62 115 LEU A C 1
ATOM 890 O O . LEU A 1 115 ? 7.055 -5.792 3.582 1.00 98.62 115 LEU A O 1
ATOM 894 N N . CYS A 1 116 ? 6.760 -5.626 1.383 1.00 98.56 116 CYS A N 1
ATOM 895 C CA . CYS A 1 116 ? 8.072 -5.046 1.139 1.00 98.56 116 CYS A CA 1
ATOM 896 C C . CYS A 1 116 ? 7.967 -3.527 1.035 1.00 98.56 116 CYS A C 1
ATOM 898 O O . CYS A 1 116 ? 7.259 -3.007 0.181 1.00 98.56 116 CYS A O 1
ATOM 900 N N . VAL A 1 117 ? 8.657 -2.808 1.913 1.00 98.31 117 VAL A N 1
ATOM 901 C CA . VAL A 1 117 ? 8.745 -1.348 1.880 1.00 98.31 117 VAL A CA 1
ATOM 902 C C . VAL A 1 117 ? 9.951 -0.950 1.039 1.00 98.31 117 VAL A C 1
ATOM 904 O O . VAL A 1 117 ? 11.071 -1.364 1.343 1.00 98.31 117 VAL A O 1
ATOM 907 N N . VAL A 1 118 ? 9.729 -0.140 0.006 1.00 97.38 118 VAL A N 1
ATOM 908 C CA . VAL A 1 118 ? 10.766 0.249 -0.956 1.00 97.38 118 VAL A CA 1
ATOM 909 C C . VAL A 1 118 ? 10.850 1.766 -1.069 1.00 97.38 118 VAL A C 1
ATOM 911 O O . VAL A 1 118 ? 9.834 2.444 -1.207 1.00 97.38 118 VAL A O 1
ATOM 914 N N . GLY A 1 119 ? 12.073 2.291 -1.025 1.00 95.38 119 GLY A N 1
ATOM 915 C CA . GLY A 1 119 ? 12.352 3.724 -1.097 1.00 95.38 119 GLY A CA 1
ATOM 916 C C . GLY A 1 119 ? 12.101 4.493 0.215 1.00 95.38 119 GLY A C 1
ATOM 917 O O . GLY A 1 119 ? 11.704 3.913 1.237 1.00 95.38 119 GLY A O 1
ATOM 918 N N . PRO A 1 120 ? 12.366 5.812 0.221 1.00 95.88 120 PRO A N 1
ATOM 919 C CA . PRO A 1 120 ? 12.140 6.691 1.365 1.00 95.88 120 PRO A CA 1
ATOM 920 C C . PRO A 1 120 ? 10.646 6.915 1.623 1.00 95.88 120 PRO A C 1
ATOM 922 O O . PRO A 1 120 ? 9.901 7.305 0.729 1.00 95.88 120 PRO A O 1
ATOM 925 N N . THR A 1 121 ? 10.210 6.716 2.865 1.00 96.12 121 THR A N 1
ATOM 926 C CA . THR A 1 121 ? 8.796 6.767 3.280 1.00 96.12 121 THR A CA 1
ATOM 927 C C . THR A 1 121 ? 8.620 7.672 4.491 1.00 96.12 121 THR A C 1
ATOM 929 O O . THR A 1 121 ? 9.445 7.621 5.400 1.00 96.12 121 THR A O 1
ATOM 932 N N . SER A 1 122 ? 7.521 8.415 4.552 1.00 95.31 122 SER A N 1
ATOM 933 C CA . SER A 1 122 ? 7.146 9.273 5.685 1.00 95.31 122 SER A CA 1
ATOM 934 C C . SER A 1 122 ? 6.251 8.556 6.702 1.00 95.31 122 SER A C 1
ATOM 936 O O . SER A 1 122 ? 6.282 8.908 7.875 1.00 95.31 122 SER A O 1
ATOM 938 N N . TYR A 1 123 ? 5.456 7.565 6.275 1.00 96.31 123 TYR A N 1
ATOM 939 C CA . TYR A 1 123 ? 4.373 6.982 7.086 1.00 96.31 123 TYR A CA 1
ATOM 940 C C . TYR A 1 123 ? 4.449 5.451 7.228 1.00 96.31 123 TYR A C 1
ATOM 942 O O . TYR A 1 123 ? 3.524 4.817 7.741 1.00 96.31 123 TYR A O 1
ATOM 950 N N . ALA A 1 124 ? 5.553 4.828 6.801 1.00 96.88 124 ALA A N 1
ATOM 951 C CA . ALA A 1 124 ? 5.691 3.369 6.810 1.00 96.88 124 ALA A CA 1
ATOM 952 C C . ALA A 1 124 ? 5.933 2.757 8.202 1.00 96.88 124 ALA A C 1
ATOM 954 O O . ALA A 1 124 ? 5.795 1.545 8.368 1.00 96.88 124 ALA A O 1
ATOM 955 N N . ASP A 1 125 ? 6.271 3.546 9.224 1.00 96.94 125 ASP A N 1
ATOM 956 C CA . ASP A 1 125 ? 6.617 3.015 10.551 1.00 96.94 125 ASP A CA 1
ATOM 957 C C . ASP A 1 125 ? 5.488 2.174 11.164 1.00 96.94 125 ASP A C 1
ATOM 959 O O . ASP A 1 125 ? 5.734 1.162 11.825 1.00 96.94 125 ASP A O 1
ATOM 963 N N . GLY A 1 126 ? 4.232 2.544 10.897 1.00 94.75 126 GLY A N 1
ATOM 964 C CA . GLY A 1 126 ? 3.058 1.802 11.350 1.00 94.75 126 GLY A CA 1
ATOM 965 C C . GLY A 1 126 ? 2.972 0.396 10.750 1.00 94.75 126 GLY A C 1
ATOM 966 O O . GLY A 1 126 ? 2.659 -0.556 11.475 1.00 94.75 126 GLY A O 1
ATOM 967 N N . VAL A 1 127 ? 3.281 0.257 9.455 1.00 96.88 127 VAL A N 1
ATOM 968 C CA . VAL A 1 127 ? 3.274 -1.037 8.754 1.00 96.88 127 VAL A CA 1
ATOM 969 C C . VAL A 1 127 ? 4.531 -1.855 9.051 1.00 96.88 127 VAL A C 1
ATOM 971 O O . VAL A 1 127 ? 4.438 -3.075 9.161 1.00 96.88 127 VAL A O 1
ATOM 974 N N . MET A 1 128 ? 5.677 -1.202 9.285 1.00 97.94 128 MET A N 1
ATOM 975 C CA . MET A 1 128 ? 6.946 -1.854 9.637 1.00 97.94 128 MET A CA 1
ATOM 976 C C . MET A 1 128 ? 6.887 -2.620 10.963 1.00 97.94 128 MET A C 1
ATOM 978 O O . MET A 1 128 ? 7.545 -3.645 11.111 1.00 97.94 128 MET A O 1
ATOM 982 N N . ARG A 1 129 ? 6.051 -2.182 11.914 1.00 96.19 129 ARG A N 1
ATOM 983 C CA . ARG A 1 129 ? 5.809 -2.905 13.180 1.00 96.19 129 ARG A CA 1
ATOM 984 C C . ARG A 1 129 ? 5.004 -4.202 13.008 1.00 96.19 129 ARG A C 1
ATOM 986 O O . ARG A 1 129 ? 4.780 -4.910 13.987 1.00 96.19 129 ARG A O 1
ATOM 993 N N . GLY A 1 130 ? 4.548 -4.505 11.795 1.00 92.88 130 GLY A N 1
ATOM 994 C CA . GLY A 1 130 ? 3.700 -5.651 11.497 1.00 92.88 130 GLY A CA 1
ATOM 995 C C . GLY A 1 130 ? 2.214 -5.394 11.762 1.00 92.88 130 GLY A C 1
ATOM 996 O O . GLY A 1 130 ? 1.803 -4.489 12.505 1.00 92.88 130 GLY A O 1
ATOM 997 N N . MET A 1 131 ? 1.386 -6.207 11.108 1.00 97.19 131 MET A N 1
ATOM 998 C CA . MET A 1 131 ? -0.074 -6.176 11.218 1.00 97.19 131 MET A CA 1
ATOM 999 C C . MET A 1 131 ? -0.638 -7.594 11.309 1.00 97.19 131 MET A C 1
ATOM 1001 O O . MET A 1 131 ? 0.024 -8.576 10.969 1.00 97.19 131 MET A O 1
ATOM 1005 N N . VAL A 1 132 ? -1.892 -7.697 11.740 1.00 97.25 132 VAL A N 1
ATOM 1006 C CA . VAL A 1 132 ? -2.658 -8.943 11.730 1.00 97.25 132 VAL A CA 1
ATOM 1007 C C . VAL A 1 132 ? -4.007 -8.640 11.094 1.00 97.25 132 VAL A C 1
ATOM 1009 O O . VAL A 1 132 ? -4.700 -7.718 11.515 1.00 97.25 132 VAL A O 1
ATOM 1012 N N . GLN A 1 133 ? -4.359 -9.377 10.043 1.00 95.00 133 GLN A N 1
ATOM 1013 C CA . GLN A 1 133 ? -5.670 -9.265 9.410 1.00 95.00 133 GLN A CA 1
ATOM 1014 C C . GLN A 1 133 ? -6.755 -9.816 10.341 1.00 95.00 133 GLN A C 1
ATOM 1016 O O . GLN A 1 133 ? -6.482 -10.652 11.198 1.00 95.00 133 GLN A O 1
ATOM 1021 N N . ALA A 1 134 ? -8.011 -9.420 10.123 1.00 92.25 134 ALA A N 1
ATOM 1022 C CA . ALA A 1 134 ? -9.152 -9.930 10.892 1.00 92.25 134 ALA A CA 1
ATOM 1023 C C . ALA A 1 134 ? -9.291 -11.468 10.844 1.00 92.25 134 ALA A C 1
ATOM 1025 O O . ALA A 1 134 ? -9.848 -12.071 11.752 1.00 92.25 134 ALA A O 1
ATOM 1026 N N . THR A 1 135 ? -8.745 -12.110 9.808 1.00 93.25 135 THR A N 1
ATOM 1027 C CA . THR A 1 135 ? -8.672 -13.573 9.665 1.00 93.25 135 THR A CA 1
ATOM 1028 C C . THR A 1 135 ? -7.600 -14.232 10.544 1.00 93.25 135 THR A C 1
ATOM 1030 O O . THR A 1 135 ? -7.462 -15.449 10.521 1.00 93.25 135 THR A O 1
ATOM 1033 N N . GLY A 1 136 ? -6.794 -13.452 11.271 1.00 95.56 136 GLY A N 1
ATOM 1034 C CA . GLY A 1 136 ? -5.623 -13.916 12.020 1.00 95.56 136 GLY A CA 1
ATOM 1035 C C . GLY A 1 136 ? -4.339 -14.011 11.186 1.00 95.56 136 GLY A C 1
ATOM 1036 O O . GLY A 1 136 ? -3.266 -14.264 11.736 1.00 95.56 136 GLY A O 1
ATOM 1037 N N . ARG A 1 137 ? -4.408 -13.776 9.868 1.00 96.25 137 ARG A N 1
ATOM 1038 C CA . ARG A 1 137 ? -3.233 -13.822 8.989 1.00 96.25 137 ARG A CA 1
ATOM 1039 C C . ARG A 1 137 ? -2.267 -12.678 9.296 1.00 96.25 137 ARG A C 1
ATOM 1041 O O . ARG A 1 137 ? -2.652 -11.509 9.290 1.00 96.25 137 ARG A O 1
ATOM 1048 N N . LYS A 1 138 ? -0.997 -13.012 9.532 1.00 97.88 138 LYS A N 1
ATOM 1049 C CA . LYS A 1 138 ? 0.062 -12.029 9.800 1.00 97.88 138 LYS A CA 1
ATOM 1050 C C . LYS A 1 138 ? 0.475 -11.303 8.521 1.00 97.88 138 LYS A C 1
ATOM 1052 O O . LYS A 1 138 ? 0.554 -11.916 7.457 1.00 97.88 138 LYS A O 1
ATOM 1057 N N . VAL A 1 139 ? 0.789 -10.019 8.658 1.00 98.44 139 VAL A N 1
ATOM 1058 C CA . VAL A 1 139 ? 1.478 -9.213 7.649 1.00 98.44 139 VAL A CA 1
ATOM 1059 C C . VAL A 1 139 ? 2.835 -8.830 8.218 1.00 98.44 139 VAL A C 1
ATOM 1061 O O . VAL A 1 139 ? 2.913 -8.138 9.237 1.00 98.44 139 VAL A O 1
ATOM 1064 N N . LEU A 1 140 ? 3.892 -9.319 7.580 1.00 98.19 140 LEU A N 1
ATOM 1065 C CA . LEU A 1 140 ? 5.273 -9.093 7.981 1.00 98.19 140 LEU A CA 1
ATOM 1066 C C . LEU A 1 140 ? 5.898 -8.103 7.012 1.00 98.19 140 LEU A C 1
ATOM 1068 O O . LEU A 1 140 ? 5.867 -8.320 5.803 1.00 98.19 140 LEU A O 1
ATOM 1072 N N . ALA A 1 141 ? 6.431 -7.013 7.553 1.00 98.19 141 ALA A N 1
ATOM 1073 C CA . ALA A 1 141 ? 7.018 -5.950 6.762 1.00 98.19 141 ALA A CA 1
ATOM 1074 C C . ALA A 1 141 ? 8.549 -6.009 6.799 1.00 98.19 141 ALA A C 1
ATOM 1076 O O . ALA A 1 141 ? 9.139 -6.195 7.862 1.00 98.19 141 ALA A O 1
ATOM 1077 N N . GLN A 1 142 ? 9.187 -5.829 5.646 1.00 97.81 142 GLN A N 1
ATOM 1078 C CA . GLN A 1 142 ? 10.643 -5.735 5.512 1.00 97.81 142 GLN A CA 1
ATOM 1079 C C . GLN A 1 142 ? 11.008 -4.630 4.522 1.00 97.81 142 GLN A C 1
ATOM 1081 O O . GLN A 1 142 ? 10.256 -4.376 3.584 1.00 97.81 142 GLN A O 1
ATOM 1086 N N . ARG A 1 143 ? 12.157 -3.974 4.706 1.00 97.75 143 ARG A N 1
ATOM 1087 C CA . ARG A 1 143 ? 12.675 -3.018 3.719 1.00 97.75 143 ARG A CA 1
ATOM 1088 C C . ARG A 1 143 ? 13.517 -3.744 2.680 1.00 97.75 143 ARG A C 1
ATOM 1090 O O . ARG A 1 143 ? 14.389 -4.515 3.067 1.00 97.75 143 ARG A O 1
ATOM 1097 N N . LEU A 1 144 ? 13.271 -3.466 1.403 1.00 97.69 144 LEU A N 1
ATOM 1098 C CA . LEU A 1 144 ? 14.072 -3.945 0.275 1.00 97.69 144 LEU A CA 1
ATOM 1099 C C . LEU A 1 144 ? 14.485 -2.776 -0.620 1.00 97.69 144 LEU A C 1
ATOM 1101 O O . LEU A 1 144 ? 13.866 -1.710 -0.592 1.00 97.69 144 LEU A O 1
ATOM 1105 N N . SER A 1 145 ? 15.542 -2.990 -1.400 1.00 95.62 145 SER A N 1
ATOM 1106 C CA . SER A 1 145 ? 15.954 -2.054 -2.445 1.00 95.62 145 SER A CA 1
ATOM 1107 C C . SER A 1 145 ? 15.041 -2.174 -3.668 1.00 95.62 145 SER A C 1
ATOM 1109 O O . SER A 1 145 ? 14.428 -3.220 -3.882 1.00 95.62 145 SER A O 1
ATOM 1111 N N . PHE A 1 146 ? 14.942 -1.109 -4.467 1.00 93.88 146 PHE A N 1
ATOM 1112 C CA . PHE A 1 146 ? 14.113 -1.095 -5.680 1.00 93.88 146 PHE A CA 1
ATOM 1113 C C . PHE A 1 146 ? 14.665 -2.000 -6.792 1.00 93.88 146 PHE A C 1
ATOM 1115 O O . PHE A 1 146 ? 13.909 -2.425 -7.659 1.00 93.88 146 PHE A O 1
ATOM 1122 N N . ASP A 1 147 ? 15.964 -2.295 -6.751 1.00 91.00 147 ASP A N 1
ATOM 1123 C CA . ASP A 1 147 ? 16.713 -3.112 -7.708 1.00 91.00 147 ASP A CA 1
ATOM 1124 C C . ASP A 1 147 ? 16.930 -4.562 -7.234 1.00 91.00 147 ASP A C 1
ATOM 1126 O O . ASP A 1 147 ? 17.690 -5.311 -7.849 1.00 91.00 147 ASP A O 1
ATOM 1130 N N . ASP A 1 148 ? 16.258 -4.994 -6.158 1.00 93.50 148 ASP A N 1
ATOM 1131 C CA . ASP A 1 148 ? 16.264 -6.403 -5.755 1.00 93.50 148 ASP A CA 1
ATOM 1132 C C . ASP A 1 148 ? 15.585 -7.246 -6.851 1.00 93.50 148 ASP A C 1
ATOM 1134 O O . ASP A 1 148 ? 14.372 -7.198 -7.044 1.00 93.50 148 ASP A O 1
ATOM 1138 N N . ALA A 1 149 ? 16.366 -8.054 -7.568 1.00 89.00 149 ALA A N 1
ATOM 1139 C CA . ALA A 1 149 ? 15.863 -8.878 -8.667 1.00 89.00 149 ALA A CA 1
ATOM 1140 C C . ALA A 1 149 ? 14.813 -9.922 -8.235 1.00 89.00 149 ALA A C 1
ATOM 1142 O O . ALA A 1 149 ? 14.107 -10.469 -9.077 1.00 89.00 149 ALA A O 1
ATOM 1143 N N . ARG A 1 150 ? 14.701 -10.218 -6.933 1.00 92.25 150 ARG A N 1
ATOM 1144 C CA . ARG A 1 150 ? 13.777 -11.220 -6.376 1.00 92.25 150 ARG A CA 1
ATOM 1145 C C . ARG A 1 150 ? 12.554 -10.592 -5.716 1.00 92.25 150 ARG A C 1
ATOM 1147 O O . ARG A 1 150 ? 11.842 -11.265 -4.968 1.00 92.25 150 ARG A O 1
ATOM 1154 N N . LEU A 1 151 ? 12.296 -9.310 -5.964 1.00 94.56 151 LEU A N 1
ATOM 1155 C CA . LEU A 1 151 ? 11.196 -8.571 -5.348 1.00 94.56 151 LEU A CA 1
ATOM 1156 C C . LEU A 1 151 ? 9.833 -9.225 -5.640 1.00 94.56 151 LEU A C 1
ATOM 1158 O O . LEU A 1 151 ? 9.033 -9.396 -4.720 1.00 94.56 151 LEU A O 1
ATOM 1162 N N . GLY A 1 152 ? 9.616 -9.705 -6.870 1.00 94.75 152 GLY A N 1
ATOM 1163 C CA . GLY A 1 152 ? 8.413 -10.453 -7.256 1.00 94.75 152 GLY A CA 1
ATOM 1164 C C . GLY A 1 152 ? 8.224 -11.795 -6.528 1.00 94.75 152 GLY A C 1
ATOM 1165 O O . GLY A 1 152 ? 7.095 -12.191 -6.246 1.00 94.75 152 GLY A O 1
ATOM 1166 N N . GLU A 1 153 ? 9.312 -12.482 -6.168 1.00 94.44 153 GLU A N 1
ATOM 1167 C CA . GLU A 1 153 ? 9.271 -13.778 -5.468 1.00 94.44 153 GLU A CA 1
ATOM 1168 C C . GLU A 1 153 ? 9.100 -13.628 -3.951 1.00 94.44 153 GLU A C 1
ATOM 1170 O O . GLU A 1 153 ? 8.510 -14.479 -3.283 1.00 94.44 153 GLU A O 1
ATOM 1175 N N . ARG A 1 154 ? 9.682 -12.568 -3.381 1.00 95.38 154 ARG A N 1
ATOM 1176 C CA . ARG A 1 154 ? 9.791 -12.374 -1.928 1.00 95.38 154 ARG A CA 1
ATOM 1177 C C . ARG A 1 154 ? 8.590 -11.661 -1.321 1.00 95.38 154 ARG A C 1
ATOM 1179 O O . ARG A 1 154 ? 8.385 -11.748 -0.109 1.00 95.38 154 ARG A O 1
ATOM 1186 N N . CYS A 1 155 ? 7.837 -10.930 -2.133 1.00 97.88 155 CYS A N 1
ATOM 1187 C CA . CYS A 1 155 ? 6.828 -9.991 -1.675 1.00 97.88 155 CYS A CA 1
ATOM 1188 C C . CYS A 1 155 ? 5.451 -10.398 -2.197 1.00 97.88 155 CYS A C 1
ATOM 1190 O O . CYS A 1 155 ? 5.281 -10.708 -3.368 1.00 97.88 155 CYS A O 1
ATOM 1192 N N . ASN A 1 156 ? 4.436 -10.350 -1.338 1.00 98.31 156 ASN A N 1
ATOM 1193 C CA . ASN A 1 156 ? 3.041 -10.438 -1.779 1.00 98.31 156 ASN A CA 1
ATOM 1194 C C . ASN A 1 156 ? 2.462 -9.042 -2.038 1.00 98.31 156 ASN A C 1
ATOM 1196 O O . ASN A 1 156 ? 1.548 -8.879 -2.845 1.00 98.31 156 ASN A O 1
ATOM 1200 N N . ALA A 1 157 ? 2.997 -8.036 -1.347 1.00 98.38 157 ALA A N 1
ATOM 1201 C CA . ALA A 1 157 ? 2.666 -6.636 -1.526 1.00 98.38 157 ALA A CA 1
ATOM 1202 C C . ALA A 1 157 ? 3.925 -5.769 -1.409 1.00 98.38 157 ALA A C 1
ATOM 1204 O O . ALA A 1 157 ? 4.852 -6.105 -0.669 1.00 98.38 157 ALA A O 1
ATOM 1205 N N . VAL A 1 158 ? 3.929 -4.633 -2.096 1.00 97.94 158 VAL A N 1
ATOM 1206 C CA . VAL A 1 158 ? 4.961 -3.603 -2.036 1.00 97.94 158 VAL A CA 1
ATOM 1207 C C . VAL A 1 158 ? 4.335 -2.280 -1.609 1.00 97.94 158 VAL A C 1
ATOM 1209 O O . VAL A 1 158 ? 3.288 -1.877 -2.116 1.00 97.94 158 VAL A O 1
ATOM 1212 N N . TYR A 1 159 ? 4.975 -1.622 -0.650 1.00 98.12 159 TYR A N 1
ATOM 1213 C CA . TYR A 1 159 ? 4.653 -0.277 -0.197 1.00 98.12 159 TYR A CA 1
ATOM 1214 C C . TYR A 1 159 ? 5.768 0.658 -0.659 1.00 98.12 159 TYR A C 1
ATOM 1216 O O . TYR A 1 159 ? 6.910 0.548 -0.208 1.00 98.12 159 TYR A O 1
ATOM 1224 N N . LEU A 1 160 ? 5.441 1.542 -1.591 1.00 96.50 160 LEU A N 1
ATOM 1225 C CA . LEU A 1 160 ? 6.389 2.378 -2.306 1.00 96.50 160 LEU A CA 1
ATOM 1226 C C . LEU A 1 160 ? 6.429 3.770 -1.682 1.00 96.50 160 LEU A C 1
ATOM 1228 O O . LEU A 1 160 ? 5.400 4.416 -1.483 1.00 96.50 160 LEU A O 1
ATOM 1232 N N . GLY A 1 161 ? 7.636 4.211 -1.362 1.00 95.06 161 GLY A N 1
ATOM 1233 C CA . GLY A 1 161 ? 7.934 5.579 -0.985 1.00 95.06 161 GLY A CA 1
ATOM 1234 C C . GLY A 1 161 ? 8.184 6.468 -2.200 1.00 95.06 161 GLY A C 1
ATOM 1235 O O . GLY A 1 161 ? 7.616 6.277 -3.274 1.00 95.06 161 GLY A O 1
ATOM 1236 N N . LEU A 1 162 ? 9.066 7.448 -2.028 1.00 92.44 162 LEU A N 1
ATOM 1237 C CA . LEU A 1 162 ? 9.508 8.308 -3.119 1.00 92.44 162 LEU A CA 1
ATOM 1238 C C . LEU A 1 162 ? 10.499 7.559 -4.022 1.00 92.44 162 LEU A C 1
ATOM 1240 O O . LEU A 1 162 ? 11.556 7.143 -3.563 1.00 92.44 162 LEU A O 1
ATOM 1244 N N . LEU A 1 163 ? 10.171 7.417 -5.303 1.00 91.88 163 LEU A N 1
ATOM 1245 C CA . LEU A 1 163 ? 11.045 6.829 -6.319 1.00 91.88 163 LEU A CA 1
ATOM 1246 C C . LEU A 1 163 ? 11.120 7.770 -7.517 1.00 91.88 163 LEU A C 1
ATOM 1248 O O . LEU A 1 163 ? 10.111 8.379 -7.886 1.00 91.88 163 LEU A O 1
ATOM 1252 N N . THR A 1 164 ? 12.2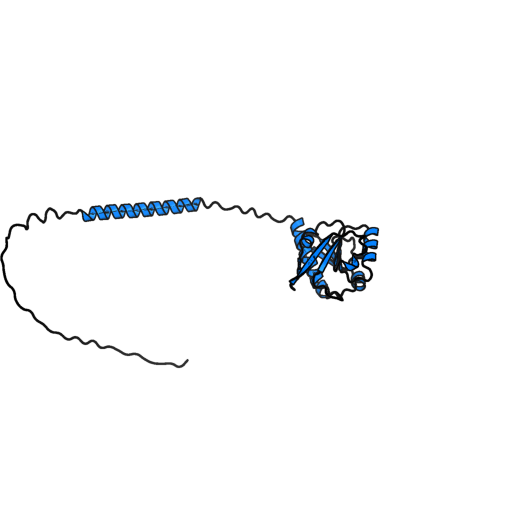94 7.861 -8.132 1.00 92.31 164 THR A N 1
ATOM 1253 C CA . THR A 1 164 ? 12.456 8.462 -9.461 1.00 92.31 164 THR A CA 1
ATOM 1254 C C . THR A 1 164 ? 11.764 7.605 -10.524 1.00 92.31 164 THR A C 1
ATOM 1256 O O . THR A 1 164 ? 11.489 6.423 -10.306 1.00 92.31 164 THR A O 1
ATOM 1259 N N . ASP A 1 165 ? 11.508 8.170 -11.705 1.00 90.56 165 ASP A N 1
ATOM 1260 C CA . ASP A 1 165 ? 10.865 7.430 -12.800 1.00 90.56 165 ASP A CA 1
ATOM 1261 C C . ASP A 1 165 ? 11.681 6.203 -13.237 1.00 90.56 165 ASP A C 1
ATOM 1263 O O . ASP A 1 165 ? 11.112 5.151 -13.524 1.00 90.56 165 ASP A O 1
ATOM 1267 N N . ALA A 1 166 ? 13.016 6.305 -13.223 1.00 92.44 166 ALA A N 1
ATOM 1268 C CA . ALA A 1 166 ? 13.911 5.200 -13.563 1.00 92.44 166 ALA A CA 1
ATOM 1269 C C . ALA A 1 166 ? 13.863 4.069 -12.520 1.00 92.44 166 ALA A C 1
ATOM 1271 O O . ALA A 1 166 ? 13.727 2.902 -12.884 1.00 92.44 166 ALA A O 1
ATOM 1272 N N . GLU A 1 167 ? 13.921 4.405 -11.226 1.00 94.19 167 GLU A N 1
ATOM 1273 C CA . GLU A 1 167 ? 13.807 3.424 -10.134 1.00 94.19 167 GLU A CA 1
ATOM 1274 C C . GLU A 1 167 ? 12.434 2.751 -10.135 1.00 94.19 167 GLU A C 1
ATOM 1276 O O . GLU A 1 167 ? 12.322 1.541 -9.945 1.00 94.19 167 GLU A O 1
ATOM 1281 N N . ARG A 1 168 ? 11.380 3.530 -10.394 1.00 92.50 168 ARG A N 1
ATOM 1282 C CA . ARG A 1 168 ? 10.009 3.036 -10.516 1.00 92.50 168 ARG A CA 1
ATOM 1283 C C . ARG A 1 168 ? 9.872 2.057 -11.676 1.00 92.50 168 ARG A C 1
ATOM 1285 O O . ARG A 1 168 ? 9.287 0.992 -11.492 1.00 92.50 168 ARG A O 1
ATOM 1292 N N . LEU A 1 169 ? 10.401 2.397 -12.850 1.00 91.19 169 LEU A N 1
ATOM 1293 C CA . LEU A 1 169 ? 10.371 1.518 -14.017 1.00 91.19 169 LEU A CA 1
ATOM 1294 C C . LEU A 1 169 ? 11.098 0.197 -13.731 1.00 91.19 169 LEU A C 1
ATOM 1296 O O . LEU A 1 169 ? 10.544 -0.868 -13.992 1.00 91.19 169 LEU A O 1
ATOM 1300 N N . ALA A 1 170 ? 12.294 0.263 -13.139 1.00 93.00 170 ALA A N 1
ATOM 1301 C CA . ALA A 1 170 ? 13.063 -0.919 -12.755 1.00 93.00 170 ALA A CA 1
ATOM 1302 C C . ALA A 1 170 ? 12.310 -1.797 -11.741 1.00 93.00 170 ALA A C 1
ATOM 1304 O O . ALA A 1 170 ? 12.237 -3.015 -11.912 1.00 93.00 170 ALA A O 1
ATOM 1305 N N . LEU A 1 171 ? 11.688 -1.180 -10.731 1.00 94.56 171 LEU A N 1
ATOM 1306 C CA . LEU A 1 171 ? 10.880 -1.886 -9.741 1.00 94.56 171 LEU A CA 1
ATOM 1307 C C . LEU A 1 171 ? 9.700 -2.615 -10.385 1.00 94.56 171 LEU A C 1
ATOM 1309 O O . LEU A 1 171 ? 9.477 -3.787 -10.096 1.00 94.56 171 LEU A O 1
ATOM 1313 N N . PHE A 1 172 ? 8.938 -1.945 -11.253 1.00 92.81 172 PHE A N 1
ATOM 1314 C CA . PHE A 1 172 ? 7.778 -2.577 -11.883 1.00 92.81 172 PHE A CA 1
ATOM 1315 C C . PHE A 1 172 ? 8.174 -3.658 -12.885 1.00 92.81 172 PHE A C 1
ATOM 1317 O O . PHE A 1 172 ? 7.483 -4.670 -12.942 1.00 92.81 172 PHE A O 1
ATOM 1324 N N . HIS A 1 173 ? 9.312 -3.515 -13.567 1.00 91.69 173 HIS A N 1
ATOM 1325 C CA . HIS A 1 173 ? 9.890 -4.586 -14.377 1.00 91.69 173 HIS A CA 1
ATOM 1326 C C . HIS A 1 173 ? 10.230 -5.823 -13.524 1.00 91.69 173 HIS A C 1
ATOM 1328 O O . HIS A 1 173 ? 9.915 -6.946 -13.904 1.00 91.69 173 HIS A O 1
ATOM 1334 N N . ALA A 1 174 ? 10.800 -5.645 -12.325 1.00 93.25 174 ALA A N 1
ATOM 1335 C CA . ALA A 1 174 ? 11.075 -6.753 -11.398 1.00 93.25 174 ALA A CA 1
ATOM 1336 C C . ALA A 1 174 ? 9.804 -7.429 -10.834 1.00 93.25 174 ALA A C 1
ATOM 1338 O O . ALA A 1 174 ? 9.875 -8.534 -10.290 1.00 93.25 174 ALA A O 1
ATOM 1339 N N . LEU A 1 175 ? 8.643 -6.776 -10.946 1.00 93.81 175 LEU A N 1
ATOM 1340 C CA . LEU A 1 175 ? 7.342 -7.310 -10.535 1.00 93.81 175 LEU A CA 1
ATOM 1341 C C . LEU A 1 175 ? 6.579 -8.002 -11.670 1.00 93.81 175 LEU A C 1
ATOM 1343 O O . LEU A 1 175 ? 5.577 -8.668 -11.401 1.00 93.81 175 LEU A O 1
ATOM 1347 N N . GLU A 1 176 ? 7.016 -7.864 -12.923 1.00 91.50 176 GLU A N 1
ATOM 1348 C CA . GLU A 1 176 ? 6.330 -8.468 -14.063 1.00 91.50 176 GLU A CA 1
ATOM 1349 C C . GLU A 1 176 ? 6.194 -9.988 -13.895 1.00 91.50 176 GLU A C 1
ATOM 1351 O O . GLU A 1 176 ? 7.085 -10.675 -13.392 1.00 91.50 176 GLU A O 1
ATOM 1356 N N . GLY A 1 177 ? 5.025 -10.518 -14.262 1.00 92.88 177 GLY A N 1
ATOM 1357 C CA . GLY A 1 177 ? 4.699 -11.939 -14.112 1.00 92.88 177 GLY A CA 1
ATOM 1358 C C . GLY A 1 177 ? 4.387 -12.398 -12.681 1.00 92.88 177 GLY A C 1
ATOM 1359 O O . GLY A 1 177 ? 3.961 -13.539 -12.504 1.00 92.88 177 GLY A O 1
ATOM 1360 N N . HIS A 1 178 ? 4.529 -11.535 -11.671 1.00 95.88 178 HIS A N 1
ATOM 1361 C CA . HIS A 1 178 ? 4.259 -11.873 -10.276 1.00 95.88 178 HIS A CA 1
ATOM 1362 C C . HIS A 1 178 ? 2.967 -11.222 -9.776 1.00 95.88 178 HIS A C 1
ATOM 1364 O O . HIS A 1 178 ? 2.682 -10.055 -10.037 1.00 95.88 178 HIS A O 1
ATOM 1370 N N . ALA A 1 179 ? 2.187 -11.973 -8.998 1.00 97.06 179 ALA A N 1
ATOM 1371 C CA . ALA A 1 179 ? 0.965 -11.469 -8.379 1.00 97.06 179 ALA A CA 1
ATOM 1372 C C . ALA A 1 179 ? 1.295 -10.646 -7.120 1.00 97.06 179 ALA A C 1
ATOM 1374 O O . ALA A 1 179 ? 1.160 -11.134 -5.995 1.00 97.06 179 ALA A O 1
ATOM 1375 N N . VAL A 1 180 ? 1.752 -9.405 -7.306 1.00 97.50 180 VAL A N 1
ATOM 1376 C CA . VAL A 1 180 ? 2.194 -8.516 -6.220 1.00 97.50 180 VAL A CA 1
ATOM 1377 C C . VAL A 1 180 ? 1.350 -7.250 -6.170 1.00 97.50 180 VAL A C 1
ATOM 1379 O O . VAL A 1 180 ? 1.174 -6.553 -7.166 1.00 97.50 180 VAL A O 1
ATOM 1382 N N . LEU A 1 181 ? 0.827 -6.930 -4.986 1.00 98.12 181 LEU A N 1
ATOM 1383 C CA . LEU A 1 181 ? 0.034 -5.719 -4.785 1.00 98.12 181 LEU A CA 1
ATOM 1384 C C . LEU A 1 181 ? 0.943 -4.502 -4.645 1.00 98.12 181 LEU A C 1
ATOM 1386 O O . LEU A 1 181 ? 1.743 -4.474 -3.719 1.00 98.12 181 LEU A O 1
ATOM 1390 N N . SER A 1 182 ? 0.768 -3.464 -5.461 1.00 97.06 182 SER A N 1
ATOM 1391 C CA . SER A 1 182 ? 1.516 -2.208 -5.329 1.00 97.06 182 SER A CA 1
ATOM 1392 C C . SER A 1 182 ? 0.690 -1.086 -4.693 1.00 97.06 182 SER A C 1
ATOM 1394 O O . SER A 1 182 ? -0.399 -0.742 -5.160 1.00 97.06 182 SER A O 1
ATOM 1396 N N . ILE A 1 183 ? 1.222 -0.509 -3.613 1.00 97.62 183 ILE A N 1
ATOM 1397 C CA . ILE A 1 183 ? 0.646 0.626 -2.881 1.00 97.62 183 ILE A CA 1
ATOM 1398 C C . ILE A 1 183 ? 1.700 1.729 -2.815 1.00 97.62 183 ILE A C 1
ATOM 1400 O O . ILE A 1 183 ? 2.769 1.492 -2.268 1.00 97.62 183 ILE A O 1
ATOM 1404 N N . SER A 1 184 ? 1.416 2.928 -3.315 1.00 96.06 184 SER A N 1
ATOM 1405 C CA . SER A 1 184 ? 2.318 4.079 -3.182 1.00 96.06 184 SER A CA 1
ATOM 1406 C C . SER A 1 184 ? 1.862 5.026 -2.079 1.00 96.06 184 SER A C 1
ATOM 1408 O O . SER A 1 184 ? 0.689 5.381 -2.017 1.00 96.06 184 SER A O 1
ATOM 1410 N N . GLU A 1 185 ? 2.785 5.458 -1.222 1.00 92.38 185 GLU A N 1
ATOM 1411 C CA . GLU A 1 185 ? 2.554 6.502 -0.218 1.00 92.38 185 GLU A CA 1
ATOM 1412 C C . GLU A 1 185 ? 2.419 7.890 -0.853 1.00 92.38 185 GLU A C 1
ATOM 1414 O O . GLU A 1 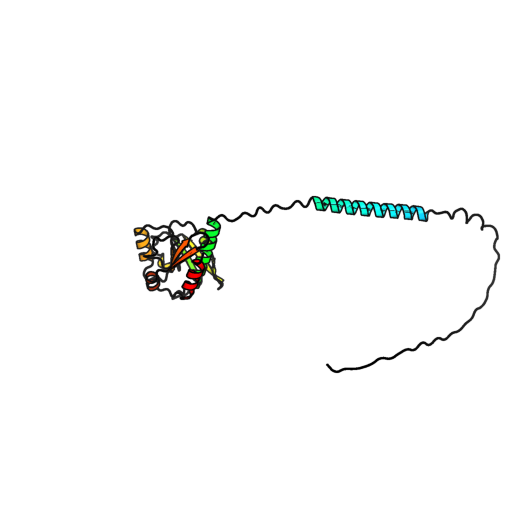185 ? 1.667 8.731 -0.361 1.00 92.38 185 GLU A O 1
ATOM 1419 N N . ARG A 1 186 ? 3.181 8.135 -1.924 1.00 81.94 186 ARG A N 1
ATOM 1420 C CA . ARG A 1 186 ? 3.184 9.389 -2.677 1.00 81.94 186 ARG A CA 1
ATOM 1421 C C . ARG A 1 186 ? 3.368 9.084 -4.153 1.00 81.94 186 ARG A C 1
ATOM 1423 O O . ARG A 1 186 ? 4.410 8.585 -4.570 1.00 81.94 186 ARG A O 1
ATOM 1430 N N . ASP A 1 187 ? 2.365 9.420 -4.950 1.00 75.81 187 ASP A N 1
ATOM 1431 C CA . ASP A 1 187 ? 2.457 9.337 -6.403 1.00 75.81 187 ASP A CA 1
ATOM 1432 C C . ASP A 1 187 ? 1.794 10.556 -7.035 1.00 75.81 187 ASP A C 1
ATOM 1434 O O . ASP A 1 187 ? 0.612 10.814 -6.797 1.00 75.81 187 ASP A O 1
ATOM 1438 N N . LEU A 1 188 ? 2.554 11.334 -7.806 1.00 65.62 188 LEU A N 1
ATOM 1439 C CA . LEU A 1 188 ? 2.030 12.525 -8.468 1.00 65.62 188 LEU A CA 1
ATOM 1440 C C . LEU A 1 188 ? 1.185 12.081 -9.667 1.00 65.62 188 LEU A C 1
ATOM 1442 O O . LEU A 1 188 ? 1.697 11.815 -10.748 1.00 65.62 188 LEU A O 1
ATOM 1446 N N . GLY A 1 189 ? -0.129 11.999 -9.455 1.00 66.81 189 GLY A N 1
ATOM 1447 C CA . GLY A 1 189 ? -1.119 11.756 -10.507 1.00 66.81 189 GLY A CA 1
ATOM 1448 C C . GLY A 1 189 ? -1.559 10.303 -10.688 1.00 66.81 189 GLY A C 1
ATOM 1449 O O . GLY A 1 189 ? -2.316 10.048 -11.618 1.00 66.81 189 GLY A O 1
ATOM 1450 N N . CYS A 1 190 ? -1.101 9.372 -9.836 1.00 84.56 190 CYS A N 1
ATOM 1451 C CA . CYS A 1 190 ? -1.492 7.948 -9.818 1.00 84.56 190 CYS A CA 1
ATOM 1452 C C . CYS A 1 190 ? -1.595 7.288 -11.213 1.00 84.56 190 CYS A C 1
ATOM 1454 O O . CYS A 1 190 ? -2.405 6.391 -11.458 1.00 84.56 190 CYS A O 1
ATOM 1456 N N . SER A 1 191 ? -0.792 7.759 -12.166 1.00 75.56 191 SER A N 1
ATOM 1457 C CA . SER A 1 191 ? -1.008 7.500 -13.588 1.00 75.56 191 SER A CA 1
ATOM 1458 C C . SER A 1 191 ? -0.312 6.226 -14.048 1.00 75.56 191 SER A C 1
ATOM 1460 O O . SER A 1 191 ? -0.818 5.557 -14.949 1.00 75.56 191 SER A O 1
ATOM 1462 N N . VAL A 1 192 ? 0.802 5.844 -13.410 1.00 73.69 192 VAL A N 1
ATOM 1463 C CA . VAL A 1 192 ? 1.605 4.683 -13.815 1.00 73.69 192 VAL A CA 1
ATOM 1464 C C . VAL A 1 192 ? 2.146 3.900 -12.613 1.00 73.69 192 VAL A C 1
ATOM 1466 O O . VAL A 1 192 ? 2.750 4.445 -11.689 1.00 73.69 192 VAL A O 1
ATOM 1469 N N . GLY A 1 193 ? 1.986 2.575 -12.672 1.00 81.12 193 GLY A N 1
ATOM 1470 C CA . GLY A 1 193 ? 2.699 1.609 -11.835 1.00 81.12 193 GLY A CA 1
ATOM 1471 C C . GLY A 1 193 ? 1.890 1.082 -10.652 1.00 81.12 193 GLY A C 1
ATOM 1472 O O . GLY A 1 193 ? 1.569 -0.106 -10.594 1.00 81.12 193 GLY A O 1
ATOM 1473 N N . SER A 1 194 ? 1.547 1.940 -9.692 1.00 94.06 194 SER A N 1
ATOM 1474 C CA . SER A 1 194 ? 0.892 1.477 -8.458 1.00 94.06 194 SER A CA 1
ATOM 1475 C C . SER A 1 194 ? -0.584 1.153 -8.674 1.00 94.06 194 SER A C 1
ATOM 1477 O O . SER A 1 194 ? -1.268 1.858 -9.409 1.00 94.06 194 SER A O 1
ATOM 1479 N N . VAL A 1 195 ? -1.096 0.104 -8.023 1.00 95.31 195 VAL A N 1
ATOM 1480 C CA . VAL A 1 195 ? -2.534 -0.219 -8.024 1.00 95.31 195 VAL A CA 1
ATOM 1481 C C . VAL A 1 195 ? -3.296 0.774 -7.153 1.00 95.31 195 VAL A C 1
ATOM 1483 O O . VAL A 1 195 ? -4.331 1.293 -7.570 1.00 95.31 195 VAL A O 1
ATOM 1486 N N . PHE A 1 196 ? -2.778 1.042 -5.954 1.00 95.81 196 PHE A N 1
ATOM 1487 C CA . PHE A 1 196 ? -3.334 2.018 -5.022 1.00 95.81 196 PHE A CA 1
ATOM 1488 C C . PHE A 1 196 ? -2.334 3.142 -4.769 1.00 95.81 196 PHE A C 1
ATOM 1490 O O . PHE A 1 196 ? -1.169 2.878 -4.480 1.00 95.81 196 PHE A O 1
ATOM 1497 N N . CYS A 1 197 ? -2.795 4.387 -4.816 1.00 95.00 197 CYS A N 1
ATOM 1498 C CA . CYS A 1 197 ? -1.986 5.555 -4.472 1.00 95.00 197 CYS A CA 1
ATOM 1499 C C . CYS A 1 197 ? -2.631 6.259 -3.285 1.00 95.00 197 CYS A C 1
ATOM 1501 O O . CYS A 1 197 ? -3.778 6.690 -3.373 1.00 95.00 197 CYS A O 1
ATOM 1503 N N . LEU A 1 198 ? -1.927 6.338 -2.162 1.00 94.62 198 LEU A N 1
ATOM 1504 C CA . LEU A 1 198 ? -2.424 6.987 -0.960 1.00 94.62 198 LEU A CA 1
ATOM 1505 C C . LEU A 1 198 ? -2.382 8.509 -1.119 1.00 94.62 198 LEU A C 1
ATOM 1507 O O . LEU A 1 198 ? -1.456 9.074 -1.696 1.00 94.62 198 LEU A O 1
ATOM 1511 N N . ASN A 1 199 ? -3.375 9.171 -0.539 1.00 92.19 199 ASN A N 1
ATOM 1512 C CA . ASN A 1 199 ? -3.399 10.607 -0.330 1.00 92.19 199 ASN A CA 1
ATOM 1513 C C . ASN A 1 199 ? -3.466 10.854 1.182 1.00 92.19 199 ASN A C 1
ATOM 1515 O O . ASN A 1 199 ? -4.513 10.716 1.825 1.00 92.19 199 ASN A O 1
ATOM 1519 N N . VAL A 1 200 ? -2.299 11.136 1.761 1.00 91.12 200 VAL A N 1
ATOM 1520 C CA . VAL A 1 200 ? -2.117 11.313 3.204 1.00 91.12 200 VAL A CA 1
ATOM 1521 C C . VAL A 1 200 ? -2.345 12.782 3.563 1.00 91.12 200 VAL A C 1
ATOM 1523 O O . VAL A 1 200 ? -1.412 13.579 3.636 1.00 91.12 200 VAL A O 1
ATOM 1526 N N . GLY A 1 201 ? -3.614 13.142 3.753 1.00 84.19 201 GLY A N 1
ATOM 1527 C CA . GLY A 1 201 ? -4.038 14.489 4.130 1.00 84.19 201 GLY A CA 1
ATOM 1528 C C . GLY A 1 201 ? -4.369 14.642 5.616 1.00 84.19 201 GLY A C 1
ATOM 1529 O O . GLY A 1 201 ? -4.178 13.740 6.436 1.00 84.19 201 GLY A O 1
ATOM 1530 N N . THR A 1 202 ? -4.896 15.815 5.962 1.00 76.62 202 THR A N 1
ATOM 1531 C CA . THR A 1 202 ? -5.597 16.084 7.223 1.00 76.62 202 THR A CA 1
ATOM 1532 C C . THR A 1 202 ? -7.071 16.351 6.909 1.00 76.62 202 THR A C 1
ATOM 1534 O O . THR A 1 202 ? -7.350 17.119 5.991 1.00 76.62 202 THR A O 1
ATOM 1537 N N . PRO A 1 203 ? -8.044 15.730 7.605 1.00 74.12 203 PRO A N 1
ATOM 1538 C CA . PRO A 1 203 ? -7.932 14.859 8.783 1.00 74.12 203 PRO A CA 1
ATOM 1539 C C . PRO A 1 203 ? -7.895 13.342 8.484 1.00 74.12 203 PRO A C 1
ATOM 1541 O O . PRO A 1 203 ? -7.938 12.545 9.420 1.00 74.12 203 PRO A O 1
ATOM 1544 N N . ARG A 1 204 ? -7.884 12.909 7.214 1.00 82.88 204 ARG A N 1
ATOM 1545 C CA . ARG A 1 204 ? -8.018 11.488 6.826 1.00 82.88 204 ARG A CA 1
ATOM 1546 C C . ARG A 1 204 ? -7.036 11.086 5.724 1.00 82.88 204 ARG A C 1
ATOM 1548 O O . ARG A 1 204 ? -6.565 11.926 4.965 1.00 82.88 204 ARG A O 1
ATOM 1555 N N . VAL A 1 205 ? -6.789 9.778 5.625 1.00 90.88 205 VAL A N 1
ATOM 1556 C CA . VAL A 1 205 ? -6.034 9.145 4.533 1.00 90.88 205 VAL A CA 1
ATOM 1557 C C . VAL A 1 205 ? -7.018 8.571 3.523 1.00 90.88 205 VAL A C 1
ATOM 1559 O O . VAL A 1 205 ? -7.760 7.642 3.851 1.00 90.88 205 VAL A O 1
ATOM 1562 N N . SER A 1 206 ? -7.026 9.115 2.310 1.00 91.69 206 SER A N 1
ATOM 1563 C CA . SER A 1 206 ? -7.771 8.584 1.164 1.00 91.69 206 SER A CA 1
ATOM 1564 C C . SER A 1 206 ? -6.826 7.889 0.185 1.00 91.69 206 SER A C 1
ATOM 1566 O O . SER A 1 206 ? -5.625 7.788 0.434 1.00 91.69 206 SER A O 1
ATOM 1568 N N . PHE A 1 207 ? -7.366 7.321 -0.890 1.00 92.69 207 PHE A N 1
ATOM 1569 C CA . PHE A 1 207 ? -6.553 6.714 -1.935 1.00 92.69 207 PHE A CA 1
ATOM 1570 C C . PHE A 1 207 ? -7.265 6.740 -3.282 1.00 92.69 207 PHE A C 1
ATOM 1572 O O . PHE A 1 207 ? -8.497 6.737 -3.359 1.00 92.69 207 PHE A O 1
ATOM 1579 N N . GLU A 1 208 ? -6.457 6.708 -4.328 1.00 91.19 208 GLU A N 1
ATOM 1580 C CA . GLU A 1 208 ? -6.864 6.531 -5.713 1.00 91.19 208 GLU A CA 1
ATOM 1581 C C . GLU A 1 208 ? -6.528 5.117 -6.183 1.00 91.19 208 GLU A C 1
ATOM 1583 O O . GLU A 1 208 ? -5.721 4.406 -5.573 1.00 91.19 208 GLU A O 1
ATOM 1588 N N . VAL A 1 209 ? -7.189 4.696 -7.260 1.00 91.81 209 VAL A N 1
ATOM 1589 C CA . VAL A 1 209 ? -7.035 3.362 -7.835 1.00 91.81 209 VAL A CA 1
ATOM 1590 C C . VAL A 1 209 ? -6.691 3.494 -9.307 1.00 91.81 209 VAL A C 1
ATOM 1592 O O . VAL A 1 209 ? -7.480 4.046 -10.074 1.00 91.81 209 VAL A O 1
ATOM 1595 N N . ASN A 1 210 ? -5.564 2.920 -9.715 1.00 92.25 210 ASN A N 1
ATOM 1596 C CA . ASN A 1 210 ? -5.235 2.778 -11.124 1.00 92.25 210 ASN A CA 1
ATOM 1597 C C . ASN A 1 210 ? -5.785 1.439 -11.640 1.00 92.25 210 ASN A C 1
ATOM 1599 O O . ASN A 1 210 ? -5.269 0.362 -11.326 1.00 92.25 210 ASN A O 1
ATOM 1603 N N . LEU A 1 211 ? -6.872 1.503 -12.412 1.00 91.06 211 LEU A N 1
ATOM 1604 C CA . LEU A 1 211 ? -7.571 0.315 -12.919 1.00 91.06 211 LEU A CA 1
ATOM 1605 C C . LEU A 1 211 ? -6.741 -0.476 -13.938 1.00 91.06 211 LEU A C 1
ATOM 1607 O O . LEU A 1 211 ? -6.892 -1.691 -14.041 1.00 91.06 211 LEU A O 1
ATOM 1611 N N . ASP A 1 212 ? -5.852 0.202 -14.654 1.00 91.62 212 ASP A N 1
ATOM 1612 C CA . ASP A 1 212 ? -4.966 -0.395 -15.646 1.00 91.62 212 ASP A CA 1
ATOM 1613 C C . ASP A 1 212 ? -3.832 -1.185 -14.962 1.00 91.62 212 ASP A C 1
ATOM 1615 O O . ASP A 1 212 ? -3.626 -2.368 -15.246 1.00 91.62 212 ASP A O 1
ATOM 1619 N N . SER A 1 213 ? -3.198 -0.601 -13.939 1.00 92.44 213 SER A N 1
ATOM 1620 C CA . SER A 1 213 ? -2.273 -1.322 -13.051 1.00 92.44 213 SER A CA 1
ATOM 1621 C C . SER A 1 213 ? -2.958 -2.497 -12.343 1.00 92.44 213 SER A C 1
ATOM 1623 O O . SER A 1 213 ? -2.382 -3.580 -12.241 1.00 92.44 213 SER A O 1
ATOM 1625 N N . MET A 1 214 ? -4.206 -2.326 -11.885 1.00 92.75 214 MET A N 1
ATOM 1626 C CA . MET A 1 214 ? -4.975 -3.404 -11.250 1.00 92.75 214 MET A CA 1
ATOM 1627 C C . MET A 1 214 ? -5.198 -4.580 -12.204 1.00 92.75 214 MET A C 1
ATOM 1629 O O . MET A 1 214 ? -4.976 -5.724 -11.809 1.00 92.75 214 MET A O 1
ATOM 1633 N N . ALA A 1 215 ? -5.586 -4.310 -13.452 1.00 91.62 215 ALA A N 1
ATOM 1634 C CA . ALA A 1 215 ? -5.831 -5.340 -14.459 1.00 91.62 215 ALA A CA 1
ATOM 1635 C C . ALA A 1 215 ? -4.569 -6.154 -14.795 1.00 91.62 215 ALA A C 1
ATOM 1637 O O . ALA A 1 215 ? -4.664 -7.359 -15.024 1.00 91.62 215 ALA A O 1
ATOM 1638 N N . ARG A 1 216 ? -3.386 -5.525 -14.772 1.00 91.56 216 ARG A N 1
ATOM 1639 C CA . ARG A 1 216 ? -2.099 -6.197 -15.027 1.00 91.56 216 ARG A CA 1
ATOM 1640 C C . ARG A 1 216 ? -1.473 -6.876 -13.809 1.00 91.56 216 ARG A C 1
ATOM 1642 O O . ARG A 1 216 ? -0.588 -7.703 -13.980 1.00 91.56 216 ARG A O 1
ATOM 1649 N N . SER A 1 217 ? -1.931 -6.565 -12.597 1.00 92.38 217 SER A N 1
ATOM 1650 C CA . SER A 1 217 ? -1.329 -7.074 -11.352 1.00 92.38 217 SER A CA 1
ATOM 1651 C C . SER A 1 217 ? -1.450 -8.591 -11.144 1.00 92.38 217 SER A C 1
ATOM 1653 O O . SER A 1 217 ? -0.830 -9.137 -10.237 1.00 92.38 217 SER A O 1
ATOM 1655 N N . GLY A 1 218 ? -2.309 -9.279 -11.905 1.00 93.75 218 GLY A N 1
ATOM 1656 C CA . GLY A 1 218 ? -2.622 -10.696 -11.685 1.00 93.75 218 GLY A CA 1
ATOM 1657 C C . GLY A 1 218 ? -3.421 -10.974 -10.402 1.00 93.75 218 GLY A C 1
ATOM 1658 O O . GLY A 1 218 ? -3.692 -12.132 -10.079 1.00 93.75 218 GLY A O 1
ATOM 1659 N N . LEU A 1 219 ? -3.822 -9.930 -9.670 1.00 96.44 219 LEU A N 1
ATOM 1660 C CA . LEU A 1 219 ? -4.609 -10.024 -8.445 1.00 96.44 219 LEU A CA 1
ATOM 1661 C C . LEU A 1 219 ? -6.104 -9.929 -8.730 1.00 96.44 219 LEU A C 1
ATOM 1663 O O . LEU A 1 219 ? -6.549 -9.291 -9.683 1.00 96.44 219 LEU A O 1
ATOM 1667 N N . ARG A 1 220 ? -6.906 -10.505 -7.833 1.00 95.94 220 ARG A N 1
ATOM 1668 C CA . ARG A 1 220 ? -8.356 -10.286 -7.816 1.00 95.94 220 ARG A CA 1
ATOM 1669 C C . ARG A 1 220 ? -8.700 -9.329 -6.685 1.00 95.94 220 ARG A C 1
ATOM 1671 O O . ARG A 1 220 ? -8.488 -9.650 -5.518 1.00 95.94 220 ARG A O 1
ATOM 1678 N N . VAL A 1 221 ? -9.246 -8.164 -7.021 1.00 93.81 221 VAL A N 1
ATOM 1679 C CA . VAL A 1 221 ? -9.632 -7.140 -6.042 1.00 93.81 221 VAL A CA 1
ATOM 1680 C C . VAL A 1 221 ? -11.149 -7.047 -5.965 1.00 93.81 221 VAL A C 1
ATOM 1682 O O . VAL A 1 221 ? -11.828 -6.881 -6.976 1.00 93.81 221 VAL A O 1
ATOM 1685 N N . HIS A 1 222 ? -11.699 -7.157 -4.758 1.00 92.44 222 HIS A N 1
ATOM 1686 C CA . HIS A 1 222 ? -13.142 -7.079 -4.567 1.00 92.44 222 HIS A CA 1
ATOM 1687 C C . HIS A 1 222 ? -13.647 -5.627 -4.746 1.00 92.44 222 HIS A C 1
ATOM 1689 O O . HIS A 1 222 ? -13.137 -4.730 -4.066 1.00 92.44 222 HIS A O 1
ATOM 1695 N N . PRO A 1 223 ? -14.693 -5.364 -5.561 1.00 85.50 223 PRO A N 1
ATOM 1696 C CA . PRO A 1 223 ? -15.153 -4.002 -5.881 1.00 85.50 223 PRO A CA 1
ATOM 1697 C C . PRO A 1 223 ? -15.563 -3.145 -4.674 1.00 85.50 223 PRO A C 1
ATOM 1699 O O . PRO A 1 223 ? -15.509 -1.917 -4.730 1.00 85.50 223 PRO A O 1
ATOM 1702 N N . SER A 1 224 ? -15.932 -3.772 -3.551 1.00 87.44 224 SER A N 1
ATOM 1703 C CA . SER A 1 224 ? -16.204 -3.069 -2.285 1.00 87.44 224 SER A CA 1
ATOM 1704 C C . SER A 1 224 ? -15.028 -2.234 -1.769 1.00 87.44 224 SER A C 1
ATOM 1706 O O . SER A 1 224 ? -15.256 -1.335 -0.962 1.00 87.44 224 SER A O 1
ATOM 1708 N N . VAL A 1 225 ? -13.801 -2.442 -2.262 1.00 85.81 225 VAL A N 1
ATOM 1709 C CA . VAL A 1 225 ? -12.665 -1.552 -1.973 1.00 85.81 225 VAL A CA 1
ATOM 1710 C C . VAL A 1 225 ? -12.954 -0.099 -2.378 1.00 85.81 225 VAL A C 1
ATOM 1712 O O . VAL A 1 225 ? -12.537 0.833 -1.698 1.00 85.81 225 VAL A O 1
ATOM 1715 N N . LEU A 1 226 ? -13.771 0.126 -3.412 1.00 81.31 226 LEU A N 1
ATOM 1716 C CA . LEU A 1 226 ? -14.185 1.471 -3.824 1.00 81.31 226 LEU A CA 1
ATOM 1717 C C . LEU A 1 226 ? -15.102 2.137 -2.786 1.00 81.31 226 LEU A C 1
ATOM 1719 O O . LEU A 1 226 ? -15.167 3.361 -2.700 1.00 81.31 226 LEU A O 1
ATOM 1723 N N . GLN A 1 227 ? -15.806 1.351 -1.967 1.00 82.31 227 GLN A N 1
ATOM 1724 C CA . GLN A 1 227 ? -16.569 1.889 -0.841 1.00 82.31 227 GLN A CA 1
ATOM 1725 C C . GLN A 1 227 ? -15.639 2.360 0.280 1.00 82.31 227 GLN A C 1
ATOM 1727 O O . GLN A 1 227 ? -15.936 3.373 0.913 1.00 82.31 227 GLN A O 1
ATOM 1732 N N . LEU A 1 228 ? -14.514 1.664 0.502 1.00 80.69 228 LEU A N 1
ATOM 1733 C CA . LEU A 1 228 ? -13.468 2.124 1.417 1.00 80.69 228 LEU A CA 1
ATOM 1734 C C . LEU A 1 228 ? -12.902 3.465 0.931 1.00 80.69 228 LEU A C 1
ATOM 1736 O O . LEU A 1 228 ? -12.894 4.419 1.703 1.00 80.69 228 LEU A O 1
ATOM 1740 N N . ALA A 1 229 ? -12.570 3.574 -0.362 1.00 76.62 229 ALA A N 1
ATOM 1741 C CA . ALA A 1 229 ? -12.100 4.823 -0.970 1.00 76.62 229 ALA A CA 1
ATOM 1742 C C . ALA A 1 229 ? -13.076 5.990 -0.727 1.00 76.62 229 ALA A C 1
ATOM 1744 O O . ALA A 1 229 ? -12.682 7.053 -0.253 1.00 76.62 229 ALA A O 1
ATOM 1745 N N . LYS A 1 230 ? -14.379 5.773 -0.965 1.00 76.44 230 LYS A N 1
ATOM 1746 C CA . LYS A 1 230 ? -15.428 6.791 -0.755 1.00 76.44 230 LYS A CA 1
ATOM 1747 C C . LYS A 1 230 ? -15.557 7.243 0.699 1.00 76.44 230 LYS A C 1
ATOM 1749 O O . LYS A 1 230 ? -15.763 8.427 0.949 1.00 76.44 230 LYS A O 1
ATOM 1754 N N . ARG A 1 231 ? -15.473 6.317 1.661 1.00 78.19 231 ARG A N 1
ATOM 1755 C CA . ARG A 1 231 ? -15.547 6.654 3.095 1.00 78.19 231 ARG A CA 1
ATOM 1756 C C . ARG A 1 231 ? -14.333 7.460 3.539 1.00 78.19 231 ARG A C 1
ATOM 1758 O O . ARG A 1 231 ? -14.481 8.364 4.352 1.00 78.19 231 ARG A O 1
ATOM 1765 N N . SER A 1 232 ? -13.169 7.149 2.981 1.00 71.50 232 SER A N 1
ATOM 1766 C CA . SER A 1 232 ? -11.930 7.862 3.261 1.00 71.50 232 SER A CA 1
ATOM 1767 C C . SER A 1 232 ? -11.847 9.242 2.598 1.00 71.50 232 SER A C 1
ATOM 1769 O O . SER A 1 232 ? -11.187 10.122 3.136 1.00 71.50 232 SER A O 1
ATOM 1771 N N . ALA A 1 233 ? -12.512 9.441 1.454 1.00 66.44 233 ALA A N 1
ATOM 1772 C CA . ALA A 1 233 ? -12.513 10.701 0.705 1.00 66.44 233 ALA A CA 1
ATOM 1773 C C . ALA A 1 233 ? -13.541 11.741 1.195 1.00 66.44 233 ALA A C 1
ATOM 1775 O O . ALA A 1 233 ? -13.471 12.900 0.792 1.00 66.44 233 ALA A O 1
ATOM 1776 N N . ARG A 1 234 ? -14.520 11.350 2.023 1.00 59.78 234 ARG A N 1
ATOM 1777 C CA . ARG A 1 234 ? -15.536 12.278 2.541 1.00 59.78 234 ARG A CA 1
ATOM 1778 C C . ARG A 1 234 ? -14.927 13.161 3.651 1.00 59.78 234 ARG A C 1
ATOM 1780 O O . ARG A 1 234 ? -14.371 12.583 4.589 1.00 59.78 234 ARG A O 1
ATOM 1787 N N . PRO A 1 235 ? -15.028 14.505 3.551 1.00 52.47 235 PRO A N 1
ATOM 1788 C CA . PRO A 1 235 ? -14.494 15.432 4.552 1.00 52.47 235 PRO A CA 1
ATOM 1789 C C . PRO A 1 235 ? -15.165 15.264 5.920 1.00 52.47 235 PRO A C 1
ATOM 1791 O O . PRO A 1 235 ? -16.381 14.953 5.956 1.00 52.47 235 PRO A O 1
#

Secondary structure (DSSP, 8-state):
-----------------------------S--TTTTTTS-S-SHHHHHHHHHHHHHHHHHHHHHHHHHHHTT---------PPPHHHHHHHHHHHHHHHHHHHEE-SS--SSEEEEEES--SSTHHHHT-EE-TTS-EEEEEEE-TT-TTHHHH-SEEEE-S--HHHHHHHHHHHTTS--EEEES--SSS-SS-SEEEEE-SS-EEEEE-HHHHHHS--EE-TTHHHHHHHHH--

pLDDT: mean 76.68, std 22.53, range [27.92, 98.62]

Radius of gyration: 44.91 Å; chains: 1; bounding box: 74×42×130 Å

Sequence (235 aa):
MVHIGANLVYRLSAHPDCPAYRRPACRGIFQLFLISFLLSLQPSLLRRRLASVHRRCLLGISILAISLCATNARAQDIALVQPSLIEQQTAAVKDVVLGLLSYVRWPTEPAGIQLCVVGPTSYADGVMRGMVQATGRKVLAQRLSFDDARLGERCNAVYLGLLTDAERLALFHALEGHAVLSISERDLGCSVGSVFCLNVGTPRVSFEVNLDSMARSGLRVHPSVLQLAKRSARP

InterPro domains:
  IPR025293 YfiR/HmsC-like [PF13689] (94-230)

Foldseek 3Di:
DDDDDDDDDDDDDDDDDDDDDDDDDDDDDDDDPPPVVVVPPDPPVVVVVVVVVVVVVVVVVVVVVVVVVVVPPPDPPPPPPDDDLLRLLLQQVLVLVLVQVVQKDAPDDDQAFEEEEEDDASRCPSPCVWDAHPVRHTYHYDYDYLQPLCCLVRGQEYEYEDDDPVSLVNSQVSNQPHLYAFEYADDDPQADRHQWYWDRDPPFIAIDGDVVNVVRNNMDGHPCSVVVRVVRPDD